Protein AF-A0A4Q9L2H3-F1 (afdb_monomer)

Foldseek 3Di:
DDPLVVLLVVLVVVQVVQQVVLAWAFPVCSCVVVVDDLVSVVVSVVVNQVVQVVVQKGKWFAAPQATDPPPSRGRTIHMDGNPVVVVVVVVVVVVVVPPDDDDDDDDDDDDDDDDDDDDDDDDDDDDDDDDDDDDDDDDDDDDPDPDDPPPVVVVVVVVVVVVVLVVVLVVLCVVCLVVQQKDFPVVSCVVCVVPDPVVVNVVVCVRSFQWDWDDDPNTIMIGGGRVVCRVCVVDDRDPVPD

Organism: NCBI:txid1176355

Sequence (242 aa):
MSAENILAGNVLRLIIDNHSRDTCTSKKDIKHMFKISTNDLISTLNNIENKLNNICMKLVGIYKDFPTEDLNLAEKFFIVKNISDKFNENLQNNSESSKFTNKNENKIHTEDNNWNQNNSESNKFTNKNESKIHTEDNNWNQNNKICDSNNNERNDNINNQYNKDFEILVIILGVLYLEGGRCSYRRMVVVLKDTINFEKFISIFRKKGYLKVYKEDGEVMIEYGWRFHLEFPSFSIDEDMF

Structure (mmCIF, N/CA/C/O backbone):
data_AF-A0A4Q9L2H3-F1
#
_entry.id   AF-A0A4Q9L2H3-F1
#
loop_
_atom_site.group_PDB
_atom_site.id
_atom_site.type_symbol
_atom_site.label_atom_id
_atom_site.label_alt_id
_atom_site.label_comp_id
_atom_site.label_asym_id
_atom_site.label_entity_id
_atom_site.label_seq_id
_atom_site.pdbx_PDB_ins_code
_atom_site.Cartn_x
_atom_site.Cartn_y
_atom_site.Cartn_z
_atom_site.occupancy
_atom_site.B_iso_or_equiv
_atom_site.auth_seq_id
_atom_site.auth_comp_id
_atom_site.auth_asym_id
_atom_site.auth_atom_id
_atom_site.pdbx_PDB_model_num
ATOM 1 N N . MET A 1 1 ? -24.815 2.714 21.845 1.00 76.94 1 MET A N 1
ATOM 2 C CA . MET A 1 1 ? -23.597 2.395 21.064 1.00 76.94 1 MET A CA 1
ATOM 3 C C . MET A 1 1 ? -22.406 2.523 22.006 1.00 76.94 1 MET A C 1
ATOM 5 O O . MET A 1 1 ? -22.338 3.539 22.685 1.00 76.94 1 MET A O 1
ATOM 9 N N . SER A 1 2 ? -21.550 1.504 22.150 1.00 93.19 2 SER A N 1
ATOM 10 C CA . SER A 1 2 ? -20.415 1.565 23.095 1.00 93.19 2 SER A CA 1
ATOM 11 C C . SER A 1 2 ? -19.353 2.578 22.643 1.00 93.19 2 SER A C 1
ATOM 13 O O . SER A 1 2 ? -19.201 2.816 21.443 1.00 93.19 2 SER A O 1
ATOM 15 N N . ALA A 1 3 ? -18.605 3.158 23.588 1.00 93.00 3 ALA A N 1
ATOM 16 C CA . ALA A 1 3 ? -17.529 4.111 23.292 1.00 93.00 3 ALA A CA 1
ATOM 17 C C . ALA A 1 3 ? -16.462 3.513 22.353 1.00 93.00 3 ALA A C 1
ATOM 19 O O . ALA A 1 3 ? -16.018 4.169 21.413 1.00 93.00 3 ALA A O 1
ATOM 20 N N . GLU A 1 4 ? -16.139 2.233 22.540 1.00 93.44 4 GLU A N 1
ATOM 21 C CA . GLU A 1 4 ? -15.234 1.468 21.674 1.00 93.44 4 GLU A CA 1
ATOM 22 C C . GLU A 1 4 ? -15.714 1.417 20.218 1.00 93.44 4 GLU A C 1
ATOM 24 O O . GLU A 1 4 ? -14.925 1.561 19.288 1.00 93.44 4 GLU A O 1
ATOM 29 N N . ASN A 1 5 ? -17.024 1.267 19.997 1.00 94.81 5 ASN A N 1
ATOM 30 C CA . ASN A 1 5 ? -17.590 1.241 18.650 1.00 94.81 5 ASN A CA 1
ATOM 31 C C . ASN A 1 5 ? -17.519 2.605 17.957 1.00 94.81 5 ASN A C 1
ATOM 33 O O . ASN A 1 5 ? -17.342 2.654 16.740 1.00 94.81 5 ASN A O 1
ATOM 37 N N . ILE A 1 6 ? -17.641 3.696 18.717 1.00 96.88 6 ILE A N 1
ATOM 38 C CA . ILE A 1 6 ? -17.487 5.060 18.197 1.00 96.88 6 ILE A CA 1
ATOM 39 C C . ILE A 1 6 ? -16.028 5.296 17.794 1.00 96.88 6 ILE A C 1
ATOM 41 O O . ILE A 1 6 ? -15.764 5.773 16.690 1.00 96.88 6 ILE A O 1
ATOM 45 N N . LEU A 1 7 ? -15.080 4.906 18.651 1.00 97.50 7 LEU A N 1
ATOM 46 C CA . LEU A 1 7 ? -13.651 5.002 18.357 1.00 97.50 7 LEU A CA 1
ATOM 47 C C . LEU A 1 7 ? -13.277 4.195 17.106 1.00 97.50 7 LEU A C 1
ATOM 49 O O . LEU A 1 7 ? -12.655 4.742 16.197 1.00 97.50 7 LEU A O 1
ATOM 53 N N . ALA A 1 8 ? -13.715 2.936 17.018 1.00 97.75 8 ALA A N 1
ATOM 54 C CA . ALA A 1 8 ? -13.497 2.091 15.844 1.00 97.75 8 ALA A CA 1
ATOM 55 C C . ALA A 1 8 ? -14.065 2.713 14.562 1.00 97.75 8 ALA A C 1
ATOM 57 O O . ALA A 1 8 ? -13.395 2.709 13.533 1.00 97.75 8 ALA A O 1
ATOM 58 N N . GLY A 1 9 ? -15.262 3.305 14.622 1.00 98.00 9 GLY A N 1
ATOM 59 C CA . GLY A 1 9 ? -15.848 4.019 13.486 1.00 98.00 9 GLY A CA 1
ATOM 60 C C . GLY A 1 9 ? -15.007 5.218 13.036 1.00 98.00 9 GLY A C 1
ATOM 61 O O . GLY A 1 9 ? -14.786 5.402 11.841 1.00 98.00 9 GLY A O 1
ATOM 62 N N . ASN A 1 10 ? -14.483 6.002 13.980 1.00 98.19 10 ASN A N 1
ATOM 63 C CA . ASN A 1 10 ? -13.640 7.160 13.674 1.00 98.19 10 ASN A CA 1
ATOM 64 C C . ASN A 1 10 ? -12.284 6.759 13.077 1.00 98.19 10 ASN A C 1
ATOM 66 O O . ASN A 1 10 ? -11.828 7.376 12.113 1.00 98.19 10 ASN A O 1
ATOM 70 N N . VAL A 1 11 ? -11.655 5.711 13.617 1.00 98.50 11 VAL A N 1
ATOM 71 C CA . VAL A 1 11 ? -10.404 5.165 13.076 1.00 98.50 11 VAL A CA 1
ATOM 72 C C . VAL A 1 11 ? -10.633 4.591 11.677 1.00 98.50 11 VAL A C 1
ATOM 74 O O . VAL A 1 11 ? -9.871 4.904 10.766 1.00 98.50 11 VAL A O 1
ATOM 77 N N . LEU A 1 12 ? -11.706 3.821 11.470 1.00 98.38 12 LEU A N 1
ATOM 78 C CA . LEU A 1 12 ? -12.059 3.292 10.152 1.00 98.38 12 LEU A CA 1
ATOM 79 C C . LEU A 1 12 ? -12.293 4.415 9.136 1.00 98.38 12 LEU A C 1
ATOM 81 O O . LEU A 1 12 ? -11.806 4.324 8.014 1.00 98.38 12 LEU A O 1
ATOM 85 N N . ARG A 1 13 ? -12.979 5.495 9.525 1.00 98.25 13 ARG A N 1
ATOM 86 C CA . ARG A 1 13 ? -13.188 6.654 8.649 1.00 98.25 13 ARG A CA 1
ATOM 87 C C . ARG A 1 13 ? -11.867 7.261 8.184 1.00 98.25 13 ARG A C 1
ATOM 89 O O . ARG A 1 13 ? -11.702 7.475 6.991 1.00 98.25 13 ARG A O 1
ATOM 96 N N . LEU A 1 14 ? -10.909 7.458 9.094 1.00 98.31 14 LEU A N 1
ATOM 97 C CA . LEU A 1 14 ? -9.569 7.925 8.723 1.00 98.31 14 LEU A CA 1
ATOM 98 C C . LEU A 1 14 ? -8.891 6.969 7.729 1.00 98.31 14 LEU A C 1
ATOM 100 O O . LEU A 1 14 ? -8.252 7.419 6.778 1.00 98.31 14 LEU A O 1
ATOM 104 N N . ILE A 1 15 ? -9.034 5.657 7.942 1.00 98.06 15 ILE A N 1
ATOM 105 C CA . ILE A 1 15 ? -8.465 4.650 7.042 1.00 98.06 15 ILE A CA 1
ATOM 106 C C . ILE A 1 15 ? -9.094 4.734 5.651 1.00 98.06 15 ILE A C 1
ATOM 108 O O . ILE A 1 15 ? -8.362 4.738 4.663 1.00 98.06 15 ILE A O 1
ATOM 112 N N . ILE A 1 16 ? -10.418 4.861 5.568 1.00 97.31 16 ILE A N 1
ATOM 113 C CA . ILE A 1 16 ? -11.150 5.024 4.307 1.00 97.31 16 ILE A CA 1
ATOM 114 C C . ILE A 1 16 ? -10.735 6.320 3.598 1.00 97.31 16 ILE A C 1
ATOM 116 O O . ILE A 1 16 ? -10.453 6.283 2.403 1.00 97.31 16 ILE A O 1
ATOM 120 N N . ASP A 1 17 ? -10.624 7.436 4.321 1.00 97.19 17 ASP A N 1
ATOM 121 C CA . ASP A 1 17 ? -10.237 8.738 3.759 1.00 97.19 17 ASP A CA 1
ATOM 122 C C . ASP A 1 17 ? -8.800 8.729 3.194 1.00 97.19 17 ASP A C 1
ATOM 124 O O . ASP A 1 17 ? -8.479 9.436 2.235 1.00 97.19 17 ASP A O 1
ATOM 128 N N . ASN A 1 18 ? -7.890 7.954 3.789 1.00 95.38 18 ASN A N 1
ATOM 129 C CA . ASN A 1 18 ? -6.551 7.733 3.233 1.00 95.38 18 ASN A CA 1
ATOM 130 C C . ASN A 1 18 ? -6.590 6.777 2.036 1.00 95.38 18 ASN A C 1
ATOM 132 O O . ASN A 1 18 ? -6.008 7.071 0.992 1.00 95.38 18 ASN A O 1
ATOM 136 N N . HIS A 1 19 ? -7.338 5.680 2.148 1.00 93.00 19 HIS A N 1
ATOM 137 C CA . HIS A 1 19 ? -7.494 4.709 1.071 1.00 93.00 19 HIS A CA 1
ATOM 138 C C . HIS A 1 19 ? -8.067 5.346 -0.204 1.00 93.00 19 HIS A C 1
ATOM 140 O O . HIS A 1 19 ? -7.529 5.129 -1.286 1.00 93.00 19 HIS A O 1
ATOM 146 N N . SER A 1 20 ? -9.076 6.219 -0.087 1.00 92.19 20 SER A N 1
ATOM 147 C CA . SER A 1 20 ? -9.662 6.944 -1.225 1.00 92.19 20 SER A CA 1
ATOM 148 C C . SER A 1 20 ? -8.682 7.898 -1.919 1.00 92.19 20 SER A C 1
ATOM 150 O O . SER A 1 20 ? -8.968 8.396 -3.005 1.00 92.19 20 SER A O 1
ATOM 152 N N . ARG A 1 21 ? -7.536 8.182 -1.291 1.00 90.88 21 ARG A N 1
ATOM 153 C CA . ARG A 1 21 ? -6.437 8.994 -1.831 1.00 90.88 21 ARG A CA 1
ATOM 154 C C . ARG A 1 21 ? -5.241 8.150 -2.273 1.00 90.88 21 ARG A C 1
ATOM 156 O O . ARG A 1 21 ? -4.173 8.710 -2.509 1.00 90.88 21 ARG A O 1
ATOM 163 N N . ASP A 1 22 ? -5.408 6.831 -2.387 1.00 88.38 22 ASP A N 1
ATOM 164 C CA . ASP A 1 22 ? -4.344 5.880 -2.712 1.00 88.38 22 ASP A CA 1
ATOM 165 C C . ASP A 1 22 ? -3.186 5.874 -1.690 1.00 88.38 22 ASP A C 1
ATOM 167 O O . ASP A 1 22 ? -2.041 5.594 -2.050 1.00 88.38 22 ASP A O 1
ATOM 171 N N . THR A 1 23 ? -3.452 6.184 -0.414 1.00 91.19 23 THR A N 1
ATOM 172 C CA . THR A 1 23 ? -2.429 6.210 0.645 1.00 91.19 23 THR A CA 1
ATOM 173 C C . THR A 1 23 ? -2.775 5.310 1.828 1.00 91.19 23 THR A C 1
ATOM 175 O O . THR A 1 23 ? -3.936 5.032 2.126 1.00 91.19 23 THR A O 1
ATOM 178 N N . CYS A 1 24 ? -1.745 4.849 2.540 1.00 94.94 24 CYS A N 1
ATOM 179 C CA . CYS A 1 24 ? -1.925 4.086 3.773 1.00 94.94 24 CYS A CA 1
ATOM 180 C C . CYS A 1 24 ? -2.094 4.993 4.980 1.00 94.94 24 CYS A C 1
ATOM 182 O O . CYS A 1 24 ? -1.551 6.096 5.042 1.00 94.94 24 CYS A O 1
ATOM 184 N N . THR A 1 25 ? -2.750 4.457 6.001 1.00 97.44 25 THR A N 1
ATOM 185 C CA . THR A 1 25 ? -2.860 5.121 7.299 1.00 97.44 25 THR A CA 1
ATOM 186 C C . THR A 1 25 ? -1.737 4.674 8.212 1.00 97.44 25 THR A C 1
ATOM 188 O O . THR A 1 25 ? -1.621 3.490 8.507 1.00 97.44 25 THR A O 1
ATOM 191 N N . SER A 1 26 ? -0.913 5.605 8.680 1.00 97.44 26 SER A N 1
ATOM 192 C CA . SER A 1 26 ? 0.176 5.309 9.614 1.00 97.44 26 SER A CA 1
ATOM 193 C C . SER A 1 26 ? -0.353 5.009 11.018 1.00 97.44 26 SER A C 1
ATOM 195 O O . SER A 1 26 ? -1.182 5.739 11.564 1.00 97.44 26 SER A O 1
ATOM 197 N N . LYS A 1 27 ? 0.200 3.975 11.659 1.00 98.06 27 LYS A N 1
ATOM 198 C CA . LYS A 1 27 ? -0.051 3.628 13.066 1.00 98.06 27 LYS A CA 1
ATOM 199 C C . LYS A 1 27 ? 0.241 4.792 14.008 1.00 98.06 27 LYS A C 1
ATOM 201 O O . LYS A 1 27 ? -0.474 4.986 14.991 1.00 98.06 27 LYS A O 1
ATOM 206 N N . LYS A 1 28 ? 1.274 5.586 13.706 1.00 97.56 28 LYS A N 1
ATOM 207 C CA . LYS A 1 28 ? 1.628 6.776 14.494 1.00 97.56 28 LYS A CA 1
ATOM 208 C C . LYS A 1 28 ? 0.539 7.843 14.403 1.00 97.56 28 LYS A C 1
ATOM 210 O O . LYS A 1 28 ? 0.192 8.421 15.429 1.00 97.56 28 LYS A O 1
ATOM 215 N N . ASP A 1 29 ? -0.035 8.039 13.218 1.00 97.44 29 ASP A N 1
ATOM 216 C CA . ASP A 1 29 ? -1.053 9.065 12.977 1.00 97.44 29 ASP A CA 1
ATOM 217 C C . ASP A 1 29 ? -2.345 8.727 13.719 1.00 97.44 29 ASP A C 1
ATOM 219 O O . ASP A 1 29 ? -2.902 9.589 14.394 1.00 97.44 29 ASP A O 1
ATOM 223 N N . ILE A 1 30 ? -2.768 7.455 13.692 1.00 98.31 30 ILE A N 1
ATOM 224 C CA . ILE A 1 30 ? -3.936 6.987 14.454 1.00 98.31 30 ILE A CA 1
ATOM 225 C C . ILE A 1 30 ? -3.715 7.223 15.954 1.00 98.31 30 ILE A C 1
ATOM 227 O O . ILE A 1 30 ? -4.550 7.836 16.621 1.00 98.31 30 ILE A O 1
ATOM 231 N N . LYS A 1 31 ? -2.568 6.785 16.492 1.00 97.94 31 LYS A N 1
ATOM 232 C CA . LYS A 1 31 ? -2.249 6.961 17.919 1.00 97.94 31 LYS A CA 1
ATOM 233 C C . LYS A 1 31 ? -2.243 8.429 18.329 1.00 97.94 31 LYS A C 1
ATOM 235 O O . LYS A 1 31 ? -2.782 8.764 19.379 1.00 97.94 31 LYS A O 1
ATOM 240 N N . HIS A 1 32 ? -1.648 9.294 17.512 1.00 97.56 32 HIS A N 1
ATOM 241 C CA . HIS A 1 32 ? -1.564 10.722 17.792 1.00 97.56 32 HIS A CA 1
ATOM 242 C C . HIS A 1 32 ? -2.936 11.407 17.708 1.00 97.56 32 HIS A C 1
ATOM 244 O O . HIS A 1 32 ? -3.320 12.129 18.626 1.00 97.56 32 HIS A O 1
ATOM 250 N N . MET A 1 33 ? -3.692 11.157 16.636 1.00 97.88 33 MET A N 1
ATOM 251 C CA . MET A 1 33 ? -4.973 11.815 16.368 1.00 97.88 33 MET A CA 1
ATOM 252 C C . MET A 1 33 ? -6.057 11.426 17.377 1.00 97.88 33 MET A C 1
ATOM 254 O O . MET A 1 33 ? -6.815 12.285 17.822 1.00 97.88 33 MET A O 1
ATOM 258 N N . PHE A 1 34 ? -6.109 10.151 17.770 1.00 97.88 34 PHE A N 1
ATOM 259 C CA . PHE A 1 34 ? -7.139 9.639 18.679 1.00 97.88 34 PHE A CA 1
ATOM 260 C C . PHE A 1 34 ? -6.661 9.476 20.126 1.00 97.88 34 PHE A C 1
ATOM 262 O O . PHE A 1 34 ? -7.469 9.152 20.991 1.00 97.88 34 PHE A O 1
ATOM 269 N N . LYS A 1 35 ? -5.374 9.730 20.408 1.00 97.69 35 LYS A N 1
ATOM 270 C CA . LYS A 1 35 ? -4.755 9.622 21.744 1.00 97.69 35 LYS A CA 1
ATOM 271 C C . LYS A 1 35 ? -4.967 8.253 22.403 1.00 97.69 35 LYS A C 1
ATOM 273 O O . LYS A 1 35 ? -5.233 8.165 23.598 1.00 97.69 35 LYS A O 1
ATOM 278 N N . ILE A 1 36 ? -4.845 7.186 21.617 1.00 96.75 36 ILE A N 1
ATOM 279 C CA . ILE A 1 36 ? -5.090 5.808 22.065 1.00 96.75 36 ILE A CA 1
ATOM 280 C C . ILE A 1 36 ? -3.794 5.071 22.406 1.00 96.75 36 ILE A C 1
ATOM 282 O O . ILE A 1 36 ? -2.743 5.293 21.789 1.00 96.75 36 ILE A O 1
ATOM 286 N N . SER A 1 37 ? -3.866 4.174 23.392 1.00 96.31 37 SER A N 1
ATOM 287 C CA . SER A 1 37 ? -2.746 3.305 23.752 1.00 96.31 37 SER A CA 1
ATOM 288 C C . SER A 1 37 ? -2.479 2.263 22.656 1.00 96.31 37 SER A C 1
ATOM 290 O O . SER A 1 37 ? -3.276 2.075 21.737 1.00 96.31 37 SER A O 1
ATOM 292 N N . THR A 1 38 ? -1.336 1.572 22.721 1.00 93.75 38 THR A N 1
ATOM 293 C CA . THR A 1 38 ? -1.046 0.500 21.755 1.00 93.75 38 THR A CA 1
ATOM 294 C C . THR A 1 38 ? -2.042 -0.654 21.891 1.00 93.75 38 THR A C 1
ATOM 296 O O . THR A 1 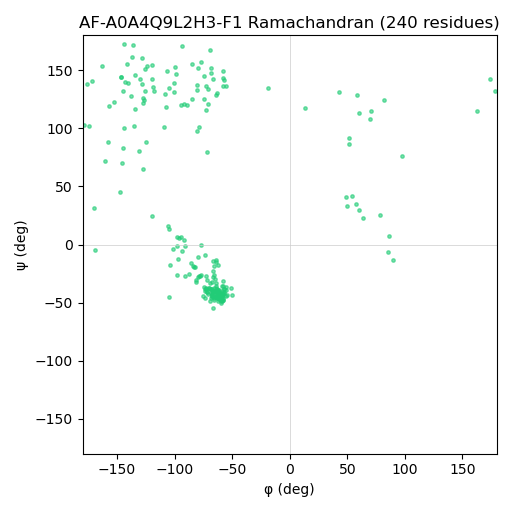38 ? -2.508 -1.145 20.873 1.00 93.75 38 THR A O 1
ATOM 299 N N . ASN A 1 39 ? -2.405 -1.052 23.113 1.00 94.00 39 ASN A N 1
ATOM 300 C CA . ASN A 1 39 ? -3.324 -2.172 23.335 1.00 94.00 39 ASN A CA 1
ATOM 301 C C . ASN A 1 39 ? -4.738 -1.838 22.841 1.00 94.00 39 ASN A C 1
ATOM 303 O O . ASN A 1 39 ? -5.343 -2.643 22.135 1.00 94.00 39 ASN A O 1
ATOM 307 N N . ASP A 1 40 ? -5.217 -0.623 23.129 1.00 96.38 40 ASP A N 1
ATOM 308 C CA . ASP A 1 40 ? -6.538 -0.165 22.679 1.00 96.38 40 ASP A CA 1
ATOM 309 C C . ASP A 1 40 ? -6.595 0.005 21.161 1.00 96.38 40 ASP A C 1
ATOM 311 O O . ASP A 1 40 ? -7.630 -0.218 20.539 1.00 96.38 40 ASP A O 1
ATOM 315 N N . LEU A 1 41 ? -5.479 0.386 20.532 1.00 97.44 41 LEU A N 1
ATOM 316 C CA . LEU A 1 41 ? -5.390 0.415 19.078 1.00 97.44 41 LEU A CA 1
ATOM 317 C C . LEU A 1 41 ? -5.586 -0.986 18.492 1.00 97.44 41 LEU A C 1
ATOM 319 O O . LEU A 1 41 ? -6.350 -1.126 17.547 1.00 97.44 41 LEU A O 1
ATOM 323 N N . ILE A 1 42 ? -4.917 -2.009 19.027 1.00 96.88 42 ILE A N 1
ATOM 324 C CA . ILE A 1 42 ? -5.031 -3.374 18.495 1.00 96.88 42 ILE A CA 1
ATOM 325 C C . ILE A 1 42 ? -6.457 -3.905 18.647 1.00 96.88 42 ILE A C 1
ATOM 327 O O . ILE A 1 42 ? -7.020 -4.407 17.677 1.00 96.88 42 ILE A O 1
ATOM 331 N N . SER A 1 43 ? -7.087 -3.726 19.812 1.00 96.88 43 SER A N 1
ATOM 332 C CA . SER A 1 43 ? -8.492 -4.118 19.991 1.00 96.88 43 SER A CA 1
ATOM 333 C C . SER A 1 43 ? -9.426 -3.352 19.045 1.00 96.88 43 SER A C 1
ATOM 335 O O . SER A 1 43 ? -10.335 -3.942 18.457 1.00 96.88 43 SER A O 1
ATOM 337 N N . THR A 1 44 ? -9.160 -2.060 18.823 1.00 98.19 44 THR A N 1
ATOM 338 C CA . THR A 1 44 ? -9.893 -1.227 17.860 1.00 98.19 44 THR A CA 1
ATOM 339 C C . THR A 1 44 ? -9.736 -1.741 16.428 1.00 98.19 44 THR A C 1
ATOM 341 O O . THR A 1 44 ? -10.732 -1.859 15.716 1.00 98.19 44 THR A O 1
ATOM 344 N N . LEU A 1 45 ? -8.516 -2.074 15.999 1.00 98.12 45 LEU A N 1
ATOM 345 C CA . LEU A 1 45 ? -8.239 -2.579 14.653 1.00 98.12 45 LEU A CA 1
ATOM 346 C C . LEU A 1 45 ? -8.869 -3.958 14.421 1.00 98.12 45 LEU A C 1
ATOM 348 O O . LEU A 1 45 ? -9.488 -4.152 13.382 1.00 98.12 45 LEU A O 1
ATOM 352 N N . ASN A 1 46 ? -8.820 -4.859 15.405 1.00 96.88 46 ASN A N 1
ATOM 353 C CA . ASN A 1 46 ? -9.484 -6.165 15.324 1.00 96.88 46 ASN A CA 1
ATOM 354 C C . ASN A 1 46 ? -11.014 -6.017 15.221 1.00 96.88 46 ASN A C 1
ATOM 356 O O . ASN A 1 46 ? -11.670 -6.725 14.461 1.00 96.88 46 ASN A O 1
ATOM 360 N N . ASN A 1 47 ? -11.608 -5.064 15.951 1.00 97.31 47 ASN A N 1
ATOM 361 C CA . ASN A 1 47 ? -13.035 -4.747 15.817 1.00 97.31 47 ASN A CA 1
ATOM 362 C C . ASN A 1 47 ? -13.364 -4.229 14.402 1.00 97.31 47 ASN A C 1
ATOM 364 O O . ASN A 1 47 ? -14.367 -4.626 13.809 1.00 97.31 47 ASN A O 1
ATOM 368 N N . ILE A 1 48 ? -12.508 -3.371 13.838 1.00 97.94 48 ILE A N 1
ATOM 369 C CA . ILE A 1 48 ? -12.649 -2.886 12.459 1.00 97.94 48 ILE A CA 1
ATOM 370 C C . ILE A 1 48 ? -12.548 -4.039 11.457 1.00 97.94 48 ILE A C 1
ATOM 372 O O . ILE A 1 48 ? -13.409 -4.147 10.588 1.00 97.94 48 ILE A O 1
ATOM 376 N N . GLU A 1 49 ? -11.542 -4.903 11.582 1.00 96.69 49 GLU A N 1
ATOM 377 C CA . GLU A 1 49 ? -11.334 -6.053 10.699 1.00 96.69 49 GLU A CA 1
ATOM 378 C C . GLU A 1 49 ? -12.554 -6.981 10.692 1.00 96.69 49 GLU A C 1
ATOM 380 O O . GLU A 1 49 ? -13.098 -7.271 9.628 1.00 96.69 49 GLU A O 1
ATOM 385 N N . ASN A 1 50 ? -13.078 -7.331 11.869 1.00 94.88 50 ASN A N 1
ATOM 386 C CA . ASN A 1 50 ? -14.294 -8.138 11.989 1.00 94.88 50 ASN A CA 1
ATOM 387 C C . ASN A 1 50 ? -15.497 -7.507 11.269 1.00 94.88 50 ASN A C 1
ATOM 389 O O . ASN A 1 50 ? -16.300 -8.208 10.656 1.00 94.88 50 ASN A O 1
ATOM 393 N N . LYS A 1 51 ? -15.633 -6.176 11.317 1.00 95.69 51 LYS A N 1
ATOM 394 C CA . LYS A 1 51 ? -16.706 -5.461 10.609 1.00 95.69 51 LYS A CA 1
ATOM 395 C C . LYS A 1 51 ? -16.486 -5.407 9.100 1.00 95.69 51 LYS A C 1
ATOM 397 O O . LYS A 1 51 ? -17.463 -5.491 8.362 1.00 95.69 51 LYS A O 1
ATOM 402 N N . LEU A 1 52 ? -15.243 -5.257 8.648 1.00 95.75 52 LEU A N 1
ATOM 403 C CA . LEU A 1 52 ? -14.896 -5.249 7.225 1.00 95.75 52 LEU A CA 1
ATOM 404 C C . LEU A 1 52 ? -15.106 -6.626 6.585 1.00 95.75 52 LEU A C 1
ATOM 406 O O . LEU A 1 52 ? -15.639 -6.698 5.477 1.00 95.75 52 LEU A O 1
ATOM 410 N N . ASN A 1 53 ? -14.789 -7.705 7.305 1.00 92.62 53 ASN A N 1
ATOM 411 C CA . ASN A 1 53 ? -14.995 -9.072 6.825 1.00 92.62 53 ASN A CA 1
ATOM 412 C C . ASN A 1 53 ? -16.471 -9.332 6.471 1.00 92.62 53 ASN A C 1
ATOM 414 O O . ASN A 1 53 ? -16.762 -9.948 5.449 1.00 92.62 53 ASN A O 1
ATOM 418 N N . ASN A 1 54 ? -17.412 -8.753 7.227 1.00 91.94 54 ASN A N 1
ATOM 419 C CA . ASN A 1 54 ? -18.852 -8.855 6.945 1.00 91.94 54 ASN A CA 1
ATOM 420 C C . ASN A 1 54 ? -19.286 -8.203 5.616 1.00 91.94 54 ASN A C 1
ATOM 422 O O . ASN A 1 54 ? -20.404 -8.437 5.164 1.00 91.94 54 ASN A O 1
ATOM 426 N N . ILE A 1 55 ? -18.441 -7.368 5.002 1.00 93.25 55 ILE A N 1
ATOM 427 C CA . ILE A 1 55 ? -18.706 -6.689 3.722 1.00 93.25 55 ILE A CA 1
ATOM 428 C C . ILE A 1 55 ? -17.684 -7.061 2.637 1.00 93.25 55 ILE A C 1
ATOM 430 O O . ILE A 1 55 ? -17.465 -6.294 1.697 1.00 93.25 55 ILE A O 1
ATOM 434 N N . CYS A 1 56 ? -17.051 -8.233 2.759 1.00 92.25 56 CYS A N 1
ATOM 435 C CA . CYS A 1 56 ? -16.050 -8.742 1.813 1.00 92.25 56 CYS A CA 1
ATOM 436 C C . CYS A 1 56 ? -14.854 -7.791 1.630 1.00 92.25 56 CYS A C 1
ATOM 438 O O . CYS A 1 56 ? -14.299 -7.662 0.533 1.00 92.25 56 CYS A O 1
ATOM 440 N N . MET A 1 57 ? -14.464 -7.098 2.696 1.00 94.31 57 MET A N 1
ATOM 441 C CA . MET A 1 57 ? -13.259 -6.278 2.755 1.00 94.31 57 MET A CA 1
ATOM 442 C C . MET A 1 57 ? -12.341 -6.805 3.850 1.00 94.31 57 MET A C 1
ATOM 444 O O . MET A 1 57 ? -12.800 -7.398 4.817 1.00 94.31 57 MET A O 1
ATOM 448 N N . LYS A 1 58 ? -11.043 -6.555 3.715 1.00 94.81 58 LYS A N 1
ATOM 449 C CA . LYS A 1 58 ? -10.024 -6.949 4.684 1.00 94.81 58 LYS A CA 1
ATOM 450 C C . LYS A 1 58 ? -9.166 -5.748 5.042 1.00 94.81 58 LYS A C 1
ATOM 452 O O . LYS A 1 58 ? -8.785 -4.962 4.171 1.00 94.81 58 LYS A O 1
ATOM 457 N N . LEU A 1 59 ? -8.860 -5.616 6.328 1.00 96.81 59 LEU A N 1
ATOM 458 C CA . LEU A 1 59 ? -7.838 -4.695 6.803 1.00 96.81 59 LEU A CA 1
ATOM 459 C C . LEU A 1 59 ? -6.484 -5.391 6.700 1.00 96.81 59 LEU A C 1
ATOM 461 O O . LEU A 1 59 ? -6.309 -6.470 7.250 1.00 96.81 59 LEU A O 1
ATOM 465 N N . VAL A 1 60 ? -5.526 -4.783 6.008 1.00 96.25 60 VAL A N 1
ATOM 466 C CA . VAL A 1 60 ? -4.183 -5.348 5.860 1.00 96.25 60 VAL A CA 1
ATOM 467 C C . VAL A 1 60 ? -3.162 -4.414 6.485 1.00 96.25 60 VAL A C 1
ATOM 469 O O . VAL A 1 60 ? -3.176 -3.196 6.266 1.00 96.25 60 VAL A O 1
ATOM 472 N N . GLY A 1 61 ? -2.281 -4.996 7.292 1.00 97.31 61 GLY A N 1
ATOM 473 C CA . GLY A 1 61 ? -1.123 -4.322 7.843 1.00 97.31 61 GLY A CA 1
ATOM 474 C C . GLY A 1 61 ? 0.009 -4.239 6.824 1.00 97.31 61 GLY A C 1
ATOM 475 O O . GLY A 1 61 ? 0.142 -5.082 5.943 1.00 97.31 61 GLY A O 1
ATOM 476 N N . ILE A 1 62 ? 0.854 -3.222 6.946 1.00 96.69 62 ILE A N 1
ATOM 477 C CA . ILE A 1 62 ? 2.080 -3.088 6.155 1.00 96.69 62 ILE A CA 1
ATOM 478 C C . ILE A 1 62 ? 3.241 -2.886 7.120 1.00 96.69 62 ILE A C 1
ATOM 480 O O . ILE A 1 62 ? 3.223 -1.955 7.933 1.00 96.69 62 ILE A O 1
ATOM 484 N N . TYR A 1 63 ? 4.252 -3.745 7.022 1.00 96.00 63 TYR A N 1
ATOM 485 C CA . TYR A 1 63 ? 5.474 -3.704 7.820 1.00 96.00 63 TYR A CA 1
ATOM 486 C C . TYR A 1 63 ? 6.688 -3.723 6.894 1.00 96.00 63 TYR A C 1
ATOM 488 O O . TYR A 1 63 ? 6.796 -4.604 6.046 1.00 96.00 63 TYR A O 1
ATOM 496 N N . LYS A 1 64 ? 7.593 -2.743 7.032 1.00 91.81 64 LYS A N 1
ATOM 497 C CA . LYS A 1 64 ? 8.793 -2.612 6.179 1.00 91.81 64 LYS A CA 1
ATOM 498 C C . LYS A 1 64 ? 8.494 -2.713 4.671 1.00 91.81 64 LYS A C 1
ATOM 500 O O . LYS A 1 64 ? 9.235 -3.344 3.928 1.00 91.81 64 LYS A O 1
ATOM 505 N N . ASP A 1 65 ? 7.396 -2.088 4.243 1.00 87.62 65 ASP A N 1
ATOM 506 C CA . ASP A 1 65 ? 6.894 -2.089 2.860 1.00 87.62 65 ASP A CA 1
ATOM 507 C C . ASP A 1 65 ? 6.467 -3.463 2.307 1.00 87.62 65 ASP A C 1
ATOM 509 O O . ASP A 1 65 ? 6.348 -3.626 1.095 1.00 87.62 65 ASP A O 1
ATOM 513 N N . PHE A 1 66 ? 6.135 -4.411 3.187 1.00 90.94 66 PHE A N 1
ATOM 514 C CA . PHE A 1 66 ? 5.487 -5.672 2.829 1.00 90.94 66 PHE A CA 1
ATOM 515 C C . PHE A 1 66 ? 4.123 -5.819 3.519 1.00 90.94 66 PHE A C 1
ATOM 517 O O . PHE A 1 66 ? 3.978 -5.407 4.678 1.00 90.94 66 PHE A O 1
ATOM 524 N N . PRO A 1 67 ? 3.115 -6.393 2.837 1.00 93.75 67 PRO A N 1
ATOM 525 C CA . PRO A 1 67 ? 1.855 -6.777 3.464 1.00 93.75 67 PRO A CA 1
ATOM 526 C C . PRO A 1 67 ? 2.053 -7.767 4.618 1.00 93.75 67 PRO A C 1
ATOM 528 O O . PRO A 1 67 ? 2.901 -8.652 4.551 1.00 93.75 67 PRO A O 1
ATOM 531 N N . THR A 1 68 ? 1.248 -7.637 5.668 1.00 94.62 68 THR A N 1
ATOM 532 C CA . THR A 1 68 ? 1.199 -8.566 6.801 1.00 94.62 68 THR A CA 1
ATOM 533 C C . THR A 1 68 ? -0.220 -8.663 7.354 1.00 94.62 68 THR A C 1
ATOM 535 O O . THR A 1 68 ? -0.955 -7.673 7.402 1.00 94.62 68 THR A O 1
ATOM 538 N N . GLU A 1 69 ? -0.601 -9.860 7.790 1.00 92.56 69 GLU A N 1
ATOM 539 C CA . GLU A 1 69 ? -1.859 -10.101 8.504 1.00 92.56 69 GLU A CA 1
ATOM 540 C C . GLU A 1 69 ? -1.739 -9.772 9.998 1.00 92.56 69 GLU A C 1
ATOM 542 O O . GLU A 1 69 ? -2.737 -9.508 10.660 1.00 92.56 69 GLU A O 1
ATOM 547 N N . ASP A 1 70 ? -0.516 -9.715 10.537 1.00 95.62 70 ASP A N 1
ATOM 548 C CA . ASP A 1 70 ? -0.301 -9.355 11.936 1.00 95.62 70 ASP A CA 1
ATOM 549 C C . ASP A 1 70 ? -0.356 -7.831 12.131 1.00 95.62 70 ASP A C 1
ATOM 551 O O . ASP A 1 70 ? 0.627 -7.095 11.953 1.00 95.62 70 ASP A O 1
ATOM 555 N N . LEU A 1 71 ? -1.528 -7.353 12.555 1.00 96.06 71 LEU A N 1
ATOM 556 C CA . LEU A 1 71 ? -1.792 -5.942 12.850 1.00 96.06 71 LEU A CA 1
ATOM 557 C C . LEU A 1 71 ? -0.927 -5.389 14.003 1.00 96.06 71 LEU A C 1
ATOM 559 O O . LEU A 1 71 ? -0.761 -4.167 14.127 1.00 96.06 71 LEU A O 1
ATOM 563 N N . ASN A 1 72 ? -0.329 -6.251 14.835 1.00 95.44 72 ASN A N 1
ATOM 564 C CA . ASN A 1 72 ? 0.581 -5.819 15.897 1.00 95.44 72 ASN A CA 1
ATOM 565 C C . ASN A 1 72 ? 1.904 -5.309 15.334 1.00 95.44 72 ASN A C 1
ATOM 567 O O . ASN A 1 72 ? 2.402 -4.270 15.785 1.00 95.44 72 ASN A O 1
ATOM 571 N N . LEU A 1 73 ? 2.439 -6.011 14.336 1.00 96.06 73 LEU A N 1
ATOM 572 C CA . LEU A 1 73 ? 3.700 -5.674 13.678 1.00 96.06 73 LEU A CA 1
ATOM 573 C C . LEU A 1 73 ? 3.541 -4.526 12.680 1.00 96.06 73 LEU A C 1
ATOM 575 O O . LEU A 1 73 ? 4.488 -3.778 12.455 1.00 96.06 73 LEU A O 1
ATOM 579 N N . ALA A 1 74 ? 2.344 -4.352 12.120 1.00 97.44 74 ALA A N 1
ATOM 580 C CA . ALA A 1 74 ? 2.061 -3.337 11.116 1.00 97.44 74 ALA A CA 1
ATOM 581 C C . ALA A 1 74 ? 2.428 -1.905 11.561 1.00 97.44 74 ALA A C 1
ATOM 583 O O . ALA A 1 74 ? 2.108 -1.457 12.668 1.00 97.44 74 ALA A O 1
ATOM 584 N N . GLU A 1 75 ? 3.056 -1.156 10.653 1.00 97.25 75 GLU A N 1
ATOM 585 C CA . GLU A 1 75 ? 3.355 0.275 10.791 1.00 97.25 75 GLU A CA 1
ATOM 586 C C . GLU A 1 75 ? 2.326 1.149 10.071 1.00 97.25 75 GLU A C 1
ATOM 588 O O . GLU A 1 75 ? 2.126 2.310 10.440 1.00 97.25 75 GLU A O 1
ATOM 593 N N . LYS A 1 76 ? 1.682 0.602 9.036 1.00 97.19 76 LYS A N 1
ATOM 594 C CA . LYS A 1 76 ? 0.636 1.260 8.253 1.00 97.19 76 LYS A CA 1
ATOM 595 C C . LYS A 1 76 ? -0.508 0.284 7.983 1.00 97.19 76 LYS A C 1
ATOM 597 O O . LYS A 1 76 ? -0.316 -0.925 8.062 1.00 97.19 76 LYS A O 1
ATOM 602 N N . PHE A 1 77 ? -1.669 0.820 7.628 1.00 97.69 77 PHE A N 1
ATOM 603 C CA . PHE A 1 77 ? -2.883 0.054 7.359 1.00 97.69 77 PHE A CA 1
ATOM 604 C C . PHE A 1 77 ? -3.511 0.466 6.031 1.00 97.69 77 PHE A C 1
ATOM 606 O O . PHE A 1 77 ? -3.522 1.655 5.686 1.00 97.69 77 PHE A O 1
ATOM 613 N N . PHE A 1 78 ? -4.054 -0.516 5.319 1.00 96.50 78 PHE A N 1
ATOM 614 C CA . PHE A 1 78 ? -4.772 -0.338 4.062 1.00 96.50 78 PHE A CA 1
ATOM 615 C C . PHE A 1 78 ? -5.974 -1.289 4.000 1.00 96.50 78 PHE A C 1
ATOM 617 O O . PHE A 1 78 ? -5.980 -2.321 4.667 1.00 96.50 78 PHE A O 1
ATOM 624 N N . ILE A 1 79 ? -6.997 -0.939 3.221 1.00 95.50 79 ILE A N 1
ATOM 625 C CA . ILE A 1 79 ? -8.176 -1.789 3.013 1.00 95.50 79 ILE A CA 1
ATOM 626 C C . ILE A 1 79 ? -8.075 -2.415 1.629 1.00 95.50 79 ILE A C 1
ATOM 628 O O . ILE A 1 79 ? -7.765 -1.731 0.654 1.00 95.50 79 ILE A O 1
ATOM 632 N N . VAL A 1 80 ? -8.349 -3.711 1.548 1.00 93.50 80 VAL A N 1
ATOM 633 C CA . VAL A 1 80 ? -8.420 -4.451 0.287 1.00 93.50 80 VAL A CA 1
ATOM 634 C C . VAL A 1 80 ? -9.729 -5.218 0.210 1.00 93.50 80 VAL A C 1
ATOM 636 O O . VAL A 1 80 ? -10.388 -5.471 1.218 1.00 93.50 80 VAL A O 1
ATOM 639 N N . LYS A 1 81 ? -10.119 -5.607 -0.999 1.00 91.38 81 LYS A N 1
ATOM 640 C CA . LYS A 1 81 ? -11.237 -6.526 -1.185 1.00 91.38 81 LYS A CA 1
ATOM 641 C C . LYS A 1 81 ? -10.819 -7.920 -0.723 1.00 91.38 81 LYS A C 1
ATOM 643 O O . LYS A 1 81 ? -9.752 -8.393 -1.102 1.00 91.38 81 LYS A O 1
ATOM 648 N N . ASN A 1 82 ? -11.669 -8.586 0.049 1.00 85.94 82 ASN A N 1
ATOM 649 C CA . ASN A 1 82 ? -11.450 -9.979 0.400 1.00 85.94 82 ASN A CA 1
ATOM 650 C C . ASN A 1 82 ? -11.878 -10.863 -0.782 1.00 85.94 82 ASN A C 1
ATOM 652 O O . ASN A 1 82 ? -13.068 -11.034 -1.046 1.00 85.94 82 ASN A O 1
ATOM 656 N N . ILE A 1 83 ? -10.911 -11.347 -1.566 1.00 72.44 83 ILE A N 1
ATOM 657 C CA . ILE A 1 83 ? -11.175 -12.151 -2.775 1.00 72.44 83 ILE A CA 1
ATOM 658 C C . ILE A 1 83 ? -11.339 -13.645 -2.429 1.00 72.44 83 ILE A C 1
ATOM 660 O O . ILE A 1 83 ? -11.924 -14.387 -3.221 1.00 72.44 83 ILE A O 1
ATOM 664 N N . SER A 1 84 ? -10.916 -14.079 -1.232 1.00 68.75 84 SER A N 1
ATOM 665 C CA . SER A 1 84 ? -10.989 -15.482 -0.787 1.00 68.75 84 SER A CA 1
ATOM 666 C C . SER A 1 84 ? -12.405 -16.059 -0.805 1.00 68.75 84 SER A C 1
ATOM 668 O O . SER A 1 84 ? -12.584 -17.243 -1.079 1.00 68.75 84 SER A O 1
ATOM 670 N N . ASP A 1 85 ? -13.418 -15.224 -0.573 1.00 54.41 85 ASP A N 1
ATOM 671 C CA . ASP A 1 85 ? -14.786 -15.708 -0.361 1.00 54.41 85 ASP A CA 1
ATOM 672 C C . ASP A 1 85 ? -15.496 -16.017 -1.691 1.00 54.41 85 ASP A C 1
ATOM 674 O O . ASP A 1 85 ? -16.266 -16.969 -1.789 1.00 54.41 85 ASP A O 1
ATOM 678 N N . LYS A 1 86 ? -15.151 -15.299 -2.770 1.00 51.16 86 LYS A N 1
ATOM 679 C CA . LYS A 1 86 ? -15.749 -15.521 -4.100 1.00 51.16 86 LYS A CA 1
ATOM 680 C C . LYS A 1 86 ? -15.195 -16.741 -4.832 1.00 51.16 86 LYS A C 1
ATOM 682 O O . LYS A 1 86 ? -15.878 -17.297 -5.690 1.00 51.16 86 LYS A O 1
ATOM 687 N N . PHE A 1 87 ? -13.961 -17.144 -4.536 1.00 51.94 87 PHE A N 1
ATOM 688 C CA . PHE A 1 87 ? -13.383 -18.344 -5.144 1.00 51.94 87 PHE A CA 1
ATOM 689 C C . PHE A 1 87 ? -14.005 -19.618 -4.555 1.00 51.94 87 PHE A C 1
ATOM 691 O O . PHE A 1 87 ? -14.316 -20.544 -5.303 1.00 51.94 87 PHE A O 1
ATOM 698 N N . ASN A 1 88 ? -14.279 -19.636 -3.247 1.00 50.78 88 ASN A N 1
ATOM 699 C CA . ASN A 1 88 ? -14.838 -20.809 -2.572 1.00 50.78 88 ASN A CA 1
ATOM 700 C C . ASN A 1 88 ? -16.331 -21.035 -2.869 1.00 50.78 88 ASN A C 1
ATO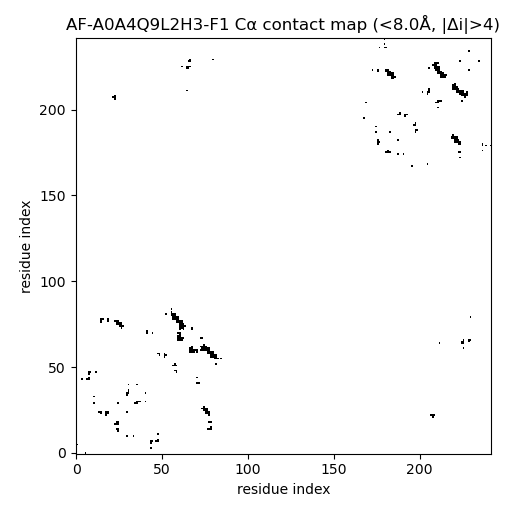M 702 O O . ASN A 1 88 ? -16.725 -22.184 -3.072 1.00 50.78 88 ASN A O 1
ATOM 706 N N . GLU A 1 89 ? -17.145 -19.980 -3.005 1.00 51.41 89 GLU A N 1
ATOM 707 C CA . GLU A 1 89 ? -18.554 -20.128 -3.424 1.00 51.41 89 GLU A CA 1
ATOM 708 C C . GLU A 1 89 ? -18.683 -20.722 -4.840 1.00 51.41 89 GLU A C 1
ATOM 710 O O . GLU A 1 89 ? -19.522 -21.590 -5.084 1.00 51.41 89 GLU A O 1
ATOM 715 N N . ASN A 1 90 ? -17.813 -20.332 -5.778 1.00 46.47 90 ASN A N 1
ATOM 716 C CA . ASN A 1 90 ? -17.829 -20.882 -7.140 1.00 46.47 90 ASN A CA 1
ATOM 717 C C . ASN A 1 90 ? -17.335 -22.338 -7.209 1.00 46.47 90 ASN A C 1
ATOM 719 O O . ASN A 1 90 ? -17.799 -23.105 -8.054 1.00 46.47 90 ASN A O 1
ATOM 723 N N . LEU A 1 91 ? -16.427 -22.745 -6.318 1.00 50.50 91 LEU A N 1
ATOM 724 C CA . LEU A 1 91 ? -15.968 -24.134 -6.216 1.00 50.50 91 LEU A CA 1
ATOM 725 C C . LEU A 1 91 ? -17.038 -25.056 -5.610 1.00 50.50 91 LEU A C 1
ATOM 727 O O . LEU A 1 91 ? -17.223 -26.168 -6.105 1.00 50.50 91 LEU A O 1
ATOM 731 N N . GLN A 1 92 ? -17.796 -24.594 -4.608 1.00 50.12 92 GLN A N 1
ATOM 732 C CA . GLN A 1 92 ? -18.911 -25.370 -4.053 1.00 50.12 92 GLN A CA 1
ATOM 733 C C . GLN A 1 92 ? -20.066 -25.517 -5.056 1.00 50.12 92 GLN A C 1
ATOM 735 O O . GLN A 1 92 ? -20.512 -26.642 -5.294 1.00 50.12 92 GLN A O 1
ATOM 740 N N . ASN A 1 93 ? -20.449 -24.446 -5.756 1.00 47.78 93 ASN A N 1
ATOM 741 C CA . ASN A 1 93 ? -21.541 -24.482 -6.741 1.00 47.78 93 ASN A CA 1
ATOM 742 C C . ASN A 1 93 ? -21.228 -25.349 -7.985 1.00 47.78 93 ASN A C 1
ATOM 744 O O . ASN A 1 93 ? -22.127 -25.950 -8.582 1.00 47.78 93 ASN A O 1
ATOM 748 N N . ASN A 1 94 ? -19.949 -25.492 -8.356 1.00 49.75 94 ASN A N 1
ATOM 749 C CA . ASN A 1 94 ? -19.520 -26.378 -9.451 1.00 49.75 94 ASN A CA 1
ATOM 750 C C . ASN A 1 94 ? -19.339 -27.850 -9.022 1.00 49.75 94 ASN A C 1
ATOM 752 O O . ASN A 1 94 ? -19.357 -28.758 -9.857 1.00 49.75 94 ASN A O 1
ATOM 756 N N . SER A 1 95 ? -19.202 -28.116 -7.720 1.00 48.62 95 SER A N 1
ATOM 757 C CA . SER A 1 95 ? -19.124 -29.481 -7.176 1.00 48.62 95 SER A CA 1
ATOM 758 C C . SER A 1 95 ? -20.496 -30.138 -6.955 1.00 48.62 95 SER A C 1
ATOM 760 O O . SER A 1 95 ? -20.599 -31.365 -6.899 1.00 48.62 95 SER A O 1
ATOM 762 N N . GLU A 1 96 ? -21.565 -29.340 -6.877 1.00 46.31 96 GLU A N 1
ATOM 763 C CA . GLU A 1 96 ? -22.943 -29.830 -6.736 1.00 46.31 96 GLU A CA 1
ATOM 764 C C . GLU A 1 96 ? -23.642 -30.053 -8.086 1.00 46.31 96 GLU A C 1
ATOM 766 O O . GLU A 1 96 ? -24.476 -30.951 -8.209 1.00 46.31 96 GLU A O 1
ATOM 771 N N . SER A 1 97 ? -23.241 -29.332 -9.137 1.00 45.66 97 SER A N 1
ATOM 772 C CA . SER A 1 97 ? -23.776 -29.496 -10.501 1.00 45.66 97 SER A CA 1
ATOM 773 C C . SER A 1 97 ? -23.182 -30.682 -11.277 1.00 45.66 97 SER A C 1
ATOM 775 O O . SER A 1 97 ? -23.735 -31.088 -12.296 1.00 45.66 97 SER A O 1
ATOM 777 N N . SER A 1 98 ? -22.111 -31.307 -10.779 1.00 45.12 98 SER A N 1
ATOM 778 C CA . SER A 1 98 ? -21.446 -32.461 -11.409 1.00 45.12 98 SER A CA 1
ATOM 779 C C . SER A 1 98 ? -21.892 -33.832 -10.867 1.00 45.12 98 SER A C 1
ATOM 781 O O . SER A 1 98 ? -21.365 -34.861 -11.287 1.00 45.12 98 SER A O 1
ATOM 783 N N . LYS A 1 99 ? -22.903 -33.891 -9.982 1.00 42.47 99 LYS A N 1
ATOM 784 C CA . LYS A 1 99 ? -23.451 -35.158 -9.441 1.00 42.47 99 LYS A CA 1
ATOM 785 C C . LYS A 1 99 ? -24.723 -35.672 -10.126 1.00 42.47 99 LYS A C 1
ATOM 787 O O . LYS A 1 99 ? -25.261 -36.695 -9.707 1.00 42.47 99 LYS A O 1
ATOM 792 N N . PHE A 1 100 ? -25.167 -3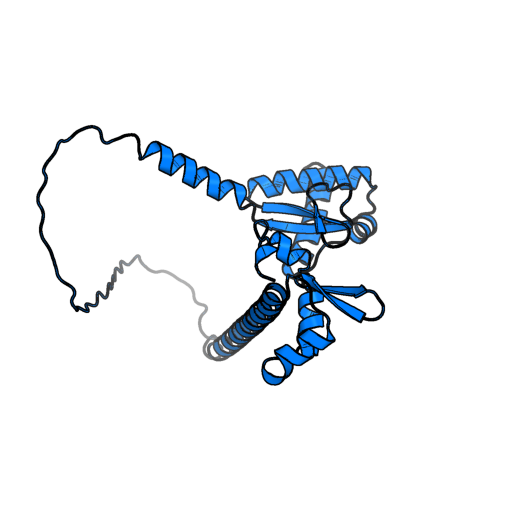5.046 -11.215 1.00 41.47 100 PHE A N 1
ATOM 793 C CA . PHE A 1 100 ? -26.238 -35.575 -12.065 1.00 41.47 100 PHE A CA 1
ATOM 794 C C . PHE A 1 100 ? -25.780 -35.689 -13.520 1.00 41.47 100 PHE A C 1
ATOM 796 O O . PHE A 1 100 ? -25.959 -34.780 -14.319 1.00 41.47 100 PHE A O 1
ATOM 803 N N . THR A 1 101 ? -25.193 -36.833 -13.868 1.00 35.91 101 THR A N 1
ATOM 804 C CA . THR A 1 101 ? -25.486 -37.583 -15.104 1.00 35.91 101 THR A CA 1
ATOM 805 C C . THR A 1 101 ? -24.721 -38.899 -15.056 1.00 35.91 101 THR A C 1
ATOM 807 O O . THR A 1 101 ? -23.516 -38.976 -15.266 1.00 35.91 101 THR A O 1
ATOM 810 N N . ASN A 1 102 ? -25.454 -39.956 -14.728 1.00 36.78 102 ASN A N 1
ATOM 811 C CA . ASN A 1 102 ? -25.001 -41.329 -14.846 1.00 36.78 102 ASN A CA 1
ATOM 812 C C . ASN A 1 102 ? -25.622 -41.904 -16.129 1.00 36.78 102 ASN A C 1
ATOM 814 O O . ASN A 1 102 ? -26.813 -41.700 -16.354 1.00 36.78 102 ASN A O 1
ATOM 818 N N . LYS A 1 103 ? -24.827 -42.676 -16.880 1.00 36.88 103 LYS A N 1
ATOM 819 C CA . LYS A 1 103 ? -25.212 -43.592 -17.974 1.00 36.88 103 LYS A CA 1
ATOM 820 C C . LYS A 1 103 ? -25.733 -42.972 -19.281 1.00 36.88 103 LYS A C 1
ATOM 822 O O . LYS A 1 103 ? -26.902 -42.630 -19.395 1.00 36.88 103 LYS A O 1
ATOM 827 N N . ASN A 1 104 ? -24.907 -43.030 -20.329 1.00 33.03 104 ASN A N 1
ATOM 828 C CA . ASN A 1 104 ? -25.224 -43.900 -21.464 1.00 33.03 104 ASN A CA 1
ATOM 829 C C . ASN A 1 104 ? -24.018 -44.158 -22.372 1.00 33.03 104 ASN A C 1
ATOM 831 O O . ASN A 1 104 ? -23.041 -43.419 -22.399 1.00 33.03 104 ASN A O 1
ATOM 835 N N . GLU A 1 105 ? -24.116 -45.304 -23.024 1.00 34.25 105 GLU A N 1
ATOM 836 C CA . GLU A 1 105 ? -23.079 -46.127 -23.619 1.00 34.25 105 GLU A CA 1
ATOM 837 C C . GLU A 1 105 ? -22.534 -45.612 -24.961 1.00 34.25 105 GLU A C 1
ATOM 839 O O . GLU A 1 105 ? -23.203 -44.905 -25.708 1.00 34.25 105 GLU A O 1
ATOM 844 N N . ASN A 1 106 ? -21.311 -46.062 -25.256 1.00 34.34 106 ASN A N 1
ATOM 845 C CA . ASN A 1 106 ? -20.753 -46.429 -26.561 1.00 34.34 106 ASN A CA 1
ATOM 846 C C . ASN A 1 106 ? -21.520 -46.012 -27.833 1.00 34.34 106 ASN A C 1
ATOM 848 O O . ASN A 1 106 ? -22.515 -46.639 -28.196 1.00 34.34 106 ASN A O 1
ATOM 852 N N . LYS A 1 107 ? -20.881 -45.180 -28.667 1.00 33.94 107 LYS A N 1
ATOM 853 C CA . LYS A 1 107 ? -20.700 -45.530 -30.085 1.00 33.94 107 LYS A CA 1
ATOM 854 C C . LYS A 1 107 ? -19.523 -44.790 -30.715 1.00 33.94 107 LYS A C 1
ATOM 856 O O . LYS A 1 107 ? -19.493 -43.568 -30.790 1.00 33.94 107 LYS A O 1
ATOM 861 N N . ILE A 1 108 ? -18.569 -45.589 -31.173 1.00 35.84 108 ILE A N 1
ATOM 862 C CA . ILE A 1 108 ? -17.484 -45.228 -32.080 1.00 35.84 108 ILE A CA 1
ATOM 863 C C . ILE A 1 108 ? -18.102 -44.831 -33.426 1.00 35.84 108 ILE A C 1
ATOM 865 O O . ILE A 1 108 ? -18.876 -45.610 -33.981 1.00 35.84 108 ILE A O 1
ATOM 869 N N . HIS A 1 109 ? -17.732 -43.666 -33.957 1.00 33.84 109 HIS A N 1
ATOM 870 C CA . HIS A 1 109 ? -17.615 -43.442 -35.397 1.00 33.84 109 HIS A CA 1
ATOM 871 C C . HIS A 1 109 ? -16.589 -42.336 -35.671 1.00 33.84 109 HIS A C 1
ATOM 873 O O . HIS A 1 109 ? -16.682 -41.224 -35.158 1.00 33.84 109 HIS A O 1
ATOM 879 N N . THR A 1 110 ? -15.589 -42.716 -36.454 1.00 33.53 110 THR A N 1
ATOM 880 C CA . THR A 1 110 ? -14.613 -41.899 -37.176 1.00 33.53 110 THR A CA 1
ATOM 881 C C . THR A 1 110 ? -15.279 -41.087 -38.287 1.00 33.53 110 THR A C 1
ATOM 883 O O . THR A 1 110 ? -16.162 -41.631 -38.945 1.00 33.53 110 THR A O 1
ATOM 886 N N . GLU A 1 111 ? -14.823 -39.845 -38.503 1.00 32.78 111 GLU A N 1
ATOM 887 C CA . GLU A 1 111 ? -14.370 -39.265 -39.793 1.00 32.78 111 GLU A CA 1
ATOM 888 C C . GLU A 1 111 ? -14.327 -37.718 -39.742 1.00 32.78 111 GLU A C 1
ATOM 890 O O . GLU A 1 111 ? -15.331 -37.048 -39.529 1.00 32.78 111 GLU A O 1
ATOM 895 N N . ASP A 1 112 ? -13.104 -37.196 -39.865 1.00 31.03 112 ASP A N 1
ATOM 896 C CA . ASP A 1 112 ? -12.603 -36.149 -40.769 1.00 31.03 112 ASP A CA 1
ATOM 897 C C . ASP A 1 112 ? -13.367 -34.838 -41.088 1.00 31.03 112 ASP A C 1
ATOM 899 O O . ASP A 1 112 ? -14.480 -34.812 -41.598 1.00 31.03 112 ASP A O 1
ATOM 903 N N . ASN A 1 113 ? -12.581 -33.751 -40.972 1.00 33.50 113 ASN A N 1
ATOM 904 C CA . ASN A 1 113 ? -12.497 -32.547 -41.823 1.00 33.50 113 ASN A CA 1
ATOM 905 C C . ASN A 1 113 ? -13.736 -31.646 -42.020 1.00 33.50 113 ASN A C 1
ATOM 907 O O . ASN A 1 113 ? -14.617 -31.955 -42.811 1.00 33.50 113 ASN A O 1
ATOM 911 N N . ASN A 1 114 ? -13.686 -30.404 -41.506 1.00 29.39 114 ASN A N 1
ATOM 912 C CA . ASN A 1 114 ? -13.353 -29.222 -42.329 1.00 29.39 114 ASN A CA 1
ATOM 913 C C . ASN A 1 114 ? -13.400 -27.896 -41.545 1.00 29.39 114 ASN A C 1
ATOM 915 O O . ASN A 1 114 ? -14.384 -27.551 -40.896 1.00 29.39 114 ASN A O 1
ATOM 919 N N . TRP A 1 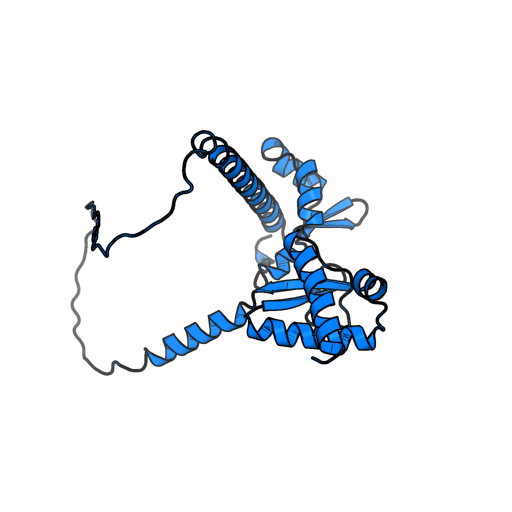115 ? -12.344 -27.103 -41.723 1.00 28.84 115 TRP A N 1
ATOM 920 C CA . TRP A 1 115 ? -12.368 -25.641 -41.656 1.00 28.84 115 TRP A CA 1
ATOM 921 C C . TRP A 1 115 ? -13.275 -25.088 -42.770 1.00 28.84 115 TRP A C 1
ATOM 923 O O . TRP A 1 115 ? -13.060 -25.456 -43.920 1.00 28.84 115 TRP A O 1
ATOM 933 N N . ASN A 1 116 ? -14.215 -24.177 -42.473 1.00 29.45 116 ASN A N 1
ATOM 934 C CA . ASN A 1 116 ? -14.177 -22.775 -42.934 1.00 29.45 116 ASN A CA 1
ATOM 935 C C . ASN A 1 116 ? -15.451 -21.968 -42.589 1.00 29.45 116 ASN A C 1
ATOM 937 O O . ASN A 1 116 ? -16.566 -22.447 -42.747 1.00 29.45 116 ASN A O 1
ATOM 941 N N . GLN A 1 117 ? -15.205 -20.697 -42.250 1.00 29.20 117 GLN A N 1
ATOM 942 C CA . GLN A 1 117 ? -15.925 -19.465 -42.621 1.00 29.20 117 GLN A CA 1
ATOM 943 C C . GLN A 1 117 ? -17.422 -19.209 -42.319 1.00 29.20 117 GLN A C 1
ATOM 945 O O . GLN A 1 117 ? -18.323 -19.866 -42.821 1.00 29.20 117 GLN A O 1
ATOM 950 N N . ASN A 1 118 ? -17.600 -18.026 -41.707 1.00 27.42 118 ASN A N 1
ATOM 951 C CA . ASN A 1 118 ? -18.636 -17.006 -41.932 1.00 27.42 118 ASN A CA 1
ATOM 952 C C . ASN A 1 118 ? -20.081 -17.306 -41.492 1.00 27.42 118 ASN A C 1
ATOM 954 O O . ASN A 1 118 ? -20.798 -18.057 -42.139 1.00 27.42 118 ASN A O 1
ATOM 958 N N . ASN A 1 119 ? -20.582 -16.544 -40.511 1.00 31.23 119 ASN A N 1
ATOM 959 C CA . ASN A 1 119 ? -21.491 -15.437 -40.832 1.00 31.23 119 ASN A CA 1
ATOM 960 C C . ASN A 1 119 ? -21.821 -14.532 -39.634 1.00 31.23 119 ASN A C 1
ATOM 962 O O . ASN A 1 119 ? -22.026 -14.954 -38.501 1.00 31.23 119 ASN A O 1
ATOM 966 N N . SER A 1 120 ? -21.867 -13.254 -39.983 1.00 31.31 120 SER A N 1
ATOM 967 C CA . SER A 1 120 ? -22.503 -12.112 -39.340 1.00 31.31 120 SER A CA 1
ATOM 968 C C . SER A 1 120 ? -24.008 -12.290 -39.117 1.00 31.31 120 SER A C 1
ATOM 970 O O . SER A 1 120 ? -24.677 -12.732 -40.041 1.00 31.31 120 SER A O 1
ATOM 972 N N . GLU A 1 121 ? -24.525 -11.821 -37.975 1.00 32.94 121 GLU A N 1
ATOM 973 C CA . GLU A 1 121 ? -25.863 -11.211 -37.779 1.00 32.94 121 GLU A CA 1
ATOM 974 C C . GLU A 1 121 ? -25.991 -10.806 -36.291 1.00 32.94 121 GLU A C 1
ATOM 976 O O . GLU A 1 121 ? -25.957 -11.637 -35.394 1.00 32.94 121 GLU A O 1
ATOM 981 N N . SER A 1 122 ? -25.855 -9.528 -35.926 1.00 29.61 122 SER A N 1
ATOM 982 C CA . SER A 1 122 ? -26.913 -8.503 -35.931 1.00 29.61 122 SER A CA 1
ATOM 983 C C . SER A 1 122 ? -28.188 -8.929 -35.195 1.00 29.61 122 SER A C 1
ATOM 985 O O . SER A 1 122 ? -29.111 -9.424 -35.823 1.00 29.61 122 SER A O 1
ATOM 987 N N . ASN A 1 123 ? -28.304 -8.629 -33.895 1.00 31.69 123 ASN A N 1
ATOM 988 C CA . ASN A 1 123 ? -29.613 -8.520 -33.243 1.00 31.69 123 ASN A CA 1
ATOM 989 C C . ASN A 1 123 ? -29.685 -7.282 -32.340 1.00 31.69 123 ASN A C 1
ATOM 991 O O . ASN A 1 123 ? -29.167 -7.241 -31.227 1.00 31.69 123 ASN A O 1
ATOM 995 N N . LYS A 1 124 ? -30.355 -6.253 -32.876 1.00 33.78 124 LYS A N 1
ATOM 996 C CA . LYS A 1 124 ? -30.912 -5.113 -32.144 1.00 33.78 124 LYS A CA 1
ATOM 997 C C . LYS A 1 124 ? -32.105 -5.611 -31.329 1.00 33.78 124 LYS A C 1
ATOM 999 O O . LYS A 1 124 ? -33.086 -6.051 -31.917 1.00 33.78 124 LYS A O 1
ATOM 1004 N N . PHE A 1 125 ? -32.066 -5.450 -30.011 1.00 28.34 125 PHE A N 1
ATOM 1005 C CA . PHE A 1 125 ? -33.266 -5.522 -29.180 1.00 28.34 125 PHE A CA 1
ATOM 1006 C C . PHE A 1 125 ? -33.605 -4.128 -28.654 1.00 28.34 125 PHE A C 1
ATOM 1008 O O . PHE A 1 125 ? -33.001 -3.618 -27.715 1.00 28.34 125 PHE A O 1
ATOM 1015 N N . THR A 1 126 ? -34.588 -3.503 -29.296 1.00 31.00 126 THR A N 1
ATOM 1016 C CA . THR A 1 126 ? -35.410 -2.448 -28.705 1.00 31.00 126 THR A CA 1
ATOM 1017 C C . THR A 1 126 ? -36.486 -3.100 -27.849 1.00 31.00 126 THR A C 1
ATOM 1019 O O . THR A 1 126 ? -37.184 -3.981 -28.347 1.00 31.00 126 THR A O 1
ATOM 1022 N N . ASN A 1 127 ? -36.702 -2.621 -26.624 1.00 31.44 127 ASN A N 1
ATOM 1023 C CA . ASN A 1 127 ? -38.003 -2.785 -25.988 1.00 31.44 127 ASN A CA 1
ATOM 1024 C C . ASN A 1 127 ? -38.452 -1.478 -25.340 1.00 31.44 127 ASN A C 1
ATOM 1026 O O . ASN A 1 127 ? -37.808 -0.921 -24.454 1.00 31.44 127 ASN A O 1
ATOM 1030 N N . LYS A 1 128 ? -39.561 -0.992 -25.887 1.00 30.83 128 LYS A N 1
ATOM 1031 C CA . LYS A 1 128 ? -40.296 0.224 -25.581 1.00 30.83 128 LYS A CA 1
ATOM 1032 C C . LYS A 1 128 ? -41.554 -0.259 -24.875 1.00 30.83 128 LYS A C 1
ATOM 1034 O O . LYS A 1 128 ? -42.306 -0.998 -25.492 1.00 30.83 128 LYS A O 1
ATOM 1039 N N . ASN A 1 129 ? -41.774 0.127 -23.625 1.00 32.84 129 ASN A N 1
ATOM 1040 C CA . ASN A 1 129 ? -43.084 0.009 -22.990 1.00 32.84 129 ASN A CA 1
ATOM 1041 C C . ASN A 1 129 ? -43.293 1.211 -22.073 1.00 32.84 129 ASN A C 1
ATOM 1043 O O . ASN A 1 129 ? -42.776 1.281 -20.962 1.00 32.84 129 ASN A O 1
ATOM 1047 N N . GLU A 1 130 ? -44.051 2.167 -22.597 1.00 30.67 130 GLU A N 1
ATOM 1048 C CA . GLU A 1 130 ? -44.753 3.181 -21.826 1.00 30.67 130 GLU A CA 1
ATOM 1049 C C . GLU A 1 130 ? -46.043 2.560 -21.278 1.00 30.67 130 GLU A C 1
ATOM 1051 O O . GLU A 1 130 ? -46.791 1.924 -22.019 1.00 30.67 130 GLU A O 1
ATOM 1056 N N . SER A 1 131 ? -46.369 2.825 -20.015 1.00 31.86 131 SER A N 1
ATOM 1057 C CA . SER A 1 131 ? -47.768 3.025 -19.636 1.00 31.86 131 SER A CA 1
ATOM 1058 C C . SER A 1 131 ? -47.868 4.079 -18.533 1.00 31.86 131 SER A C 1
ATOM 1060 O O . SER A 1 131 ? -47.087 4.114 -17.586 1.00 31.86 131 SER A O 1
ATOM 1062 N N . LYS A 1 132 ? -48.799 5.002 -18.779 1.00 32.62 132 LYS A N 1
ATOM 1063 C CA . LYS A 1 132 ? -49.117 6.236 -18.060 1.00 32.62 132 LYS A CA 1
ATOM 1064 C C . LYS A 1 132 ? -49.853 5.955 -16.750 1.00 32.62 132 LYS A C 1
ATOM 1066 O O . LYS A 1 132 ? -50.776 5.147 -16.763 1.00 32.62 132 LYS A O 1
ATOM 1071 N N . ILE A 1 133 ? -49.588 6.756 -15.714 1.00 30.80 133 ILE A N 1
ATOM 1072 C CA . ILE A 1 133 ? -50.601 7.165 -14.725 1.00 30.80 133 ILE A CA 1
ATOM 1073 C C . ILE A 1 133 ? -50.479 8.680 -14.477 1.00 30.80 133 ILE A C 1
ATOM 1075 O O . ILE A 1 133 ? -49.408 9.267 -14.599 1.00 30.80 133 ILE A O 1
ATOM 1079 N N . HIS A 1 134 ? -51.648 9.268 -14.243 1.00 29.30 134 HIS A N 1
ATOM 1080 C CA . HIS A 1 134 ? -52.068 10.662 -14.272 1.00 29.30 134 HIS A CA 1
ATOM 1081 C C . HIS A 1 134 ? -51.344 11.675 -13.361 1.00 29.30 134 HIS A C 1
ATOM 1083 O O . HIS A 1 134 ? -50.917 11.378 -12.251 1.00 29.30 134 HIS A O 1
ATOM 1089 N N . THR A 1 135 ? -51.324 12.892 -13.913 1.00 31.23 135 THR A N 1
ATOM 1090 C CA . THR A 1 135 ? -51.264 14.265 -13.375 1.00 31.23 135 THR A CA 1
ATOM 1091 C C . THR A 1 135 ? -51.650 14.494 -11.908 1.00 31.23 135 THR A C 1
ATOM 1093 O O . THR A 1 135 ? -52.735 14.090 -11.511 1.00 31.23 135 THR A O 1
ATOM 1096 N N . GLU A 1 136 ? -50.850 15.279 -11.173 1.00 28.30 136 GLU A N 1
ATOM 1097 C CA . GLU A 1 136 ? -51.129 16.703 -10.879 1.00 28.30 136 GLU A CA 1
ATOM 1098 C C . GLU A 1 136 ? -49.974 17.378 -10.094 1.00 28.30 136 GLU A C 1
ATOM 1100 O O . GLU A 1 136 ? -49.396 16.811 -9.172 1.00 28.30 136 GLU A O 1
ATOM 1105 N N . ASP A 1 137 ? -49.684 18.609 -10.525 1.00 29.70 137 ASP A N 1
ATOM 1106 C CA . ASP A 1 137 ? -49.203 19.778 -9.780 1.00 29.70 137 ASP A CA 1
ATOM 1107 C C . ASP A 1 137 ? -47.727 20.038 -9.385 1.00 29.70 137 ASP A C 1
ATOM 1109 O O . ASP A 1 137 ? -47.082 19.358 -8.593 1.00 29.70 137 ASP A O 1
ATOM 1113 N N . ASN A 1 138 ? -47.313 21.230 -9.850 1.00 31.12 138 ASN A N 1
ATOM 1114 C CA . ASN A 1 138 ? -46.405 22.214 -9.246 1.00 31.12 138 ASN A CA 1
ATOM 1115 C C . ASN A 1 138 ? -44.917 22.248 -9.647 1.00 31.12 138 ASN A C 1
ATOM 1117 O O . ASN A 1 138 ? -44.004 21.937 -8.894 1.00 31.12 138 ASN A O 1
ATOM 1121 N N . ASN A 1 139 ? -44.707 22.806 -10.845 1.00 34.25 139 ASN A N 1
ATOM 1122 C CA . ASN A 1 13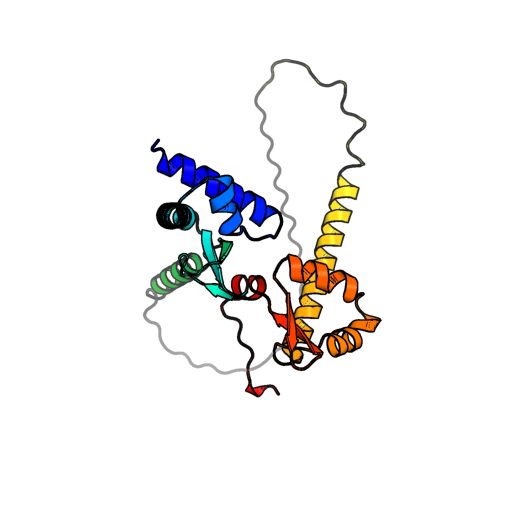9 ? -44.071 24.119 -11.035 1.00 34.25 139 ASN A CA 1
ATOM 1123 C C . ASN A 1 139 ? -42.718 24.366 -10.329 1.00 34.25 139 ASN A C 1
ATOM 1125 O O . ASN A 1 139 ? -42.675 24.996 -9.277 1.00 34.25 139 ASN A O 1
ATOM 1129 N N . TRP A 1 140 ? -41.612 23.986 -10.981 1.00 27.19 140 TRP A N 1
ATOM 1130 C CA . TRP A 1 140 ? -40.332 24.713 -10.906 1.00 27.19 140 TRP A CA 1
ATOM 1131 C C . TRP A 1 140 ? -39.436 24.341 -12.100 1.00 27.19 140 TRP A C 1
ATOM 1133 O O . TRP A 1 140 ? -38.462 23.604 -11.979 1.00 27.19 140 TRP A O 1
ATOM 1143 N N . ASN A 1 141 ? -39.787 24.807 -13.304 1.00 31.31 141 ASN A N 1
ATOM 1144 C CA . ASN A 1 141 ? -38.866 24.717 -14.438 1.00 31.31 141 ASN A CA 1
ATOM 1145 C C . ASN A 1 141 ? -38.982 25.920 -15.376 1.00 31.31 141 ASN A C 1
ATOM 1147 O O . ASN A 1 141 ? -39.640 25.870 -16.410 1.00 31.31 141 ASN A O 1
ATOM 1151 N N . GLN A 1 142 ? -38.290 26.995 -15.011 1.00 32.41 142 GLN A N 1
ATOM 1152 C CA . GLN A 1 142 ? -37.742 27.957 -15.964 1.00 32.41 142 GLN A CA 1
ATOM 1153 C C . GLN A 1 142 ? -36.417 28.477 -15.409 1.00 32.41 142 GLN A C 1
ATOM 1155 O O . GLN A 1 142 ? -36.378 29.603 -14.938 1.00 32.41 142 GLN A O 1
ATOM 1160 N N . ASN A 1 143 ? -35.367 27.640 -15.380 1.00 31.11 143 ASN A N 1
ATOM 1161 C CA . ASN A 1 143 ? -33.971 28.112 -15.279 1.00 31.11 143 ASN A CA 1
ATOM 1162 C C . ASN A 1 143 ? -32.891 27.034 -15.506 1.00 31.11 143 ASN A C 1
ATOM 1164 O O . ASN A 1 143 ? -31.803 27.148 -14.965 1.00 31.11 143 ASN A O 1
ATOM 1168 N N . ASN A 1 144 ? -33.122 26.014 -16.338 1.00 34.16 144 ASN A N 1
ATOM 1169 C CA . ASN A 1 144 ? -32.047 25.100 -16.751 1.00 34.16 144 ASN A CA 1
ATOM 1170 C C . ASN A 1 144 ? -32.042 24.932 -18.268 1.00 34.16 144 ASN A C 1
ATOM 1172 O O . ASN A 1 144 ? -32.578 23.976 -18.820 1.00 34.16 144 ASN A O 1
ATOM 1176 N N . LYS A 1 145 ? -31.448 25.910 -18.955 1.00 39.25 145 LYS A N 1
ATOM 1177 C CA . LYS A 1 145 ? -31.058 25.760 -20.360 1.00 39.25 145 LYS A CA 1
ATOM 1178 C C . LYS A 1 145 ? -29.797 26.554 -20.696 1.00 39.25 145 LYS A C 1
ATOM 1180 O O . LYS A 1 145 ? -29.768 27.233 -21.705 1.00 39.25 145 LYS A O 1
ATOM 1185 N N . ILE A 1 146 ? -28.781 26.468 -19.837 1.00 39.03 146 ILE A N 1
ATOM 1186 C CA . ILE A 1 146 ? -27.353 26.702 -20.129 1.00 39.03 146 ILE A CA 1
ATOM 1187 C C . ILE A 1 146 ? -26.596 25.944 -19.027 1.00 39.03 146 ILE A C 1
ATOM 1189 O O . ILE A 1 146 ? -26.380 26.531 -17.980 1.00 39.03 146 ILE A O 1
ATOM 1193 N N . CYS A 1 147 ? -26.275 24.653 -19.191 1.00 38.41 147 CYS A N 1
ATOM 1194 C CA . CYS A 1 147 ? -25.322 23.929 -18.313 1.00 38.41 147 CYS A CA 1
ATOM 1195 C C . CYS A 1 147 ? -24.884 22.534 -18.816 1.00 38.41 147 CYS A C 1
ATOM 1197 O O . CYS A 1 147 ? -24.009 21.943 -18.195 1.00 38.41 147 CYS A O 1
ATOM 1199 N N . ASP A 1 148 ? -25.413 21.990 -19.917 1.00 36.44 148 ASP A N 1
ATOM 1200 C CA . ASP A 1 148 ? -25.176 20.566 -20.243 1.00 36.44 148 ASP A CA 1
ATOM 1201 C C . ASP A 1 148 ? -23.998 20.286 -21.192 1.00 36.44 148 ASP A C 1
ATOM 1203 O O . ASP A 1 148 ? -23.774 19.143 -21.580 1.00 36.44 148 ASP A O 1
ATOM 1207 N N . SER A 1 149 ? -23.196 21.294 -21.552 1.00 40.47 149 SER A N 1
ATOM 1208 C CA . SER A 1 149 ? -22.093 21.108 -22.516 1.00 40.47 149 SER A CA 1
ATOM 1209 C C . SER A 1 149 ? -20.692 21.060 -21.889 1.00 40.47 149 SER A C 1
ATOM 1211 O O . SER A 1 149 ? -19.784 20.533 -22.515 1.00 40.47 149 SER A O 1
ATOM 1213 N N . ASN A 1 150 ? -20.504 21.520 -20.642 1.00 40.31 150 ASN A N 1
ATOM 1214 C CA . ASN A 1 150 ? -19.171 21.601 -20.008 1.00 40.31 150 ASN A CA 1
ATOM 1215 C C . ASN A 1 150 ? -18.817 20.421 -19.080 1.00 40.31 150 ASN A C 1
ATOM 1217 O O . ASN A 1 150 ? -17.662 20.289 -18.673 1.00 40.31 150 ASN A O 1
ATOM 1221 N N . ASN A 1 151 ? -19.783 19.569 -18.720 1.00 44.19 151 ASN A N 1
ATOM 1222 C CA . ASN A 1 151 ? -19.540 18.445 -17.804 1.00 44.19 151 ASN A CA 1
ATOM 1223 C C . ASN A 1 151 ? -19.070 17.167 -18.516 1.00 44.19 151 ASN A C 1
ATOM 1225 O O . ASN A 1 151 ? -18.345 16.379 -17.910 1.00 44.19 151 ASN A O 1
ATOM 1229 N N . ASN A 1 152 ? -19.406 16.980 -19.796 1.00 48.12 152 ASN A N 1
ATOM 1230 C CA . ASN A 1 152 ? -18.977 15.797 -20.549 1.00 48.12 152 ASN A CA 1
ATOM 1231 C C . ASN A 1 152 ? -17.482 15.865 -20.918 1.00 48.12 152 ASN A C 1
ATOM 1233 O O . ASN A 1 152 ? -16.742 14.939 -20.604 1.00 48.12 152 ASN A O 1
ATOM 1237 N N . GLU A 1 153 ? -16.983 17.004 -21.416 1.00 47.34 153 GLU A N 1
ATOM 1238 C CA . GLU A 1 153 ? -15.560 17.154 -21.787 1.00 47.34 153 GLU A CA 1
ATOM 1239 C C . GLU A 1 153 ? -14.585 17.055 -20.597 1.00 47.34 153 GLU A C 1
ATOM 1241 O O . GLU A 1 153 ? -13.437 16.628 -20.748 1.00 47.34 153 GLU A O 1
ATOM 1246 N N . ARG A 1 154 ? -15.015 17.440 -19.388 1.00 48.16 154 ARG A N 1
ATOM 1247 C CA . ARG A 1 154 ? -14.199 17.289 -18.170 1.00 48.16 154 ARG A CA 1
ATOM 1248 C C . ARG A 1 154 ? -14.084 15.833 -17.732 1.00 48.16 154 ARG A C 1
ATOM 1250 O O . ARG A 1 154 ? -12.995 15.413 -17.346 1.00 48.16 154 ARG A O 1
ATOM 1257 N N . ASN A 1 155 ? -15.172 15.073 -17.809 1.00 52.66 155 ASN A N 1
ATOM 1258 C CA . ASN A 1 155 ? -15.177 13.663 -17.430 1.00 52.66 155 ASN A CA 1
ATOM 1259 C C . ASN A 1 155 ? -14.387 12.805 -18.429 1.00 52.66 155 ASN A C 1
ATOM 1261 O O . ASN A 1 155 ? -13.628 11.932 -18.009 1.00 52.66 155 ASN A O 1
ATOM 1265 N N . ASP A 1 156 ? -14.465 13.117 -19.724 1.00 57.34 156 ASP A N 1
ATOM 1266 C CA . ASP A 1 156 ? -13.719 12.398 -20.764 1.00 57.34 156 ASP A CA 1
ATOM 1267 C C . ASP A 1 156 ? -12.202 12.617 -20.651 1.00 57.34 156 ASP A C 1
ATOM 1269 O O . ASP A 1 156 ? -11.414 11.679 -20.789 1.00 57.34 156 ASP A O 1
ATOM 1273 N N . ASN A 1 157 ? -11.769 13.838 -20.314 1.00 60.88 157 ASN A N 1
ATOM 1274 C CA . ASN A 1 157 ? -10.352 14.145 -20.099 1.00 60.88 157 ASN A CA 1
ATOM 1275 C C . ASN A 1 157 ? -9.778 13.483 -18.838 1.00 60.88 157 ASN A C 1
ATOM 1277 O O . ASN A 1 157 ? -8.637 13.017 -18.852 1.00 60.88 157 ASN A O 1
ATOM 1281 N N . ILE A 1 158 ? -10.561 13.416 -17.758 1.00 61.69 158 ILE A N 1
ATOM 1282 C CA . ILE A 1 158 ? -10.156 12.744 -16.518 1.00 61.69 158 ILE A CA 1
ATOM 1283 C C . ILE A 1 158 ? -10.007 11.236 -16.763 1.00 61.69 158 ILE A C 1
ATOM 1285 O O . ILE A 1 158 ? -8.965 10.666 -16.436 1.00 61.69 158 ILE A O 1
ATOM 1289 N N . ASN A 1 159 ? -10.990 10.607 -17.412 1.00 63.25 159 ASN A N 1
ATOM 1290 C CA . ASN A 1 159 ? -10.951 9.178 -17.734 1.00 63.25 159 ASN A CA 1
ATOM 1291 C C . ASN A 1 159 ? -9.791 8.827 -18.680 1.00 63.25 159 ASN A C 1
ATOM 1293 O O . ASN A 1 159 ? -9.086 7.843 -18.455 1.00 63.25 159 ASN A O 1
ATOM 1297 N N . ASN A 1 160 ? -9.519 9.670 -19.683 1.00 70.88 160 ASN A N 1
ATOM 1298 C CA . ASN A 1 160 ? -8.375 9.485 -20.579 1.00 70.88 160 ASN A CA 1
ATOM 1299 C C . ASN A 1 160 ? -7.023 9.599 -19.862 1.00 70.88 160 ASN A C 1
ATOM 1301 O O . ASN A 1 160 ? -6.087 8.881 -20.212 1.00 70.88 160 ASN A O 1
ATOM 1305 N N . GLN A 1 161 ? -6.895 10.478 -18.865 1.00 70.81 161 GLN A N 1
ATOM 1306 C CA . GLN A 1 161 ? -5.657 10.590 -18.093 1.00 70.81 161 GLN A CA 1
ATOM 1307 C C . GLN A 1 161 ? -5.451 9.385 -17.166 1.00 70.81 161 GLN A C 1
ATOM 1309 O O . GLN A 1 161 ? -4.335 8.875 -17.084 1.00 70.81 161 GLN A O 1
ATOM 1314 N N . TYR A 1 162 ? -6.511 8.902 -16.507 1.00 70.19 162 TYR A N 1
ATOM 1315 C CA . TYR A 1 162 ? -6.435 7.701 -15.668 1.00 70.19 162 TYR A CA 1
ATOM 1316 C C . TYR A 1 162 ? -6.010 6.465 -16.465 1.00 70.19 162 TYR A C 1
ATOM 1318 O O . TYR A 1 162 ? -5.149 5.717 -16.002 1.00 70.19 162 TYR A O 1
ATOM 1326 N N . ASN A 1 163 ? -6.550 6.291 -17.675 1.00 77.44 163 ASN A N 1
ATOM 1327 C CA . ASN A 1 163 ? -6.165 5.182 -18.548 1.00 77.44 163 ASN A CA 1
ATOM 1328 C C . ASN A 1 163 ? -4.677 5.246 -18.920 1.00 77.44 163 ASN A C 1
ATOM 1330 O O . ASN A 1 163 ? -3.982 4.241 -18.809 1.00 77.44 163 ASN A O 1
ATOM 1334 N N . LYS A 1 164 ? -4.154 6.436 -19.246 1.00 87.12 164 LYS A N 1
ATOM 1335 C CA . LYS A 1 164 ? -2.726 6.611 -19.559 1.00 87.12 164 LYS A CA 1
ATOM 1336 C C . LYS A 1 164 ? -1.815 6.321 -18.371 1.00 87.12 164 LYS A C 1
ATOM 1338 O O . LYS A 1 164 ? -0.798 5.656 -18.531 1.00 87.12 164 LYS A O 1
ATOM 1343 N N . ASP A 1 165 ? -2.153 6.807 -17.177 1.00 89.62 165 ASP A N 1
ATOM 1344 C CA . ASP A 1 165 ? -1.342 6.539 -15.985 1.00 89.62 165 ASP A CA 1
ATOM 1345 C C . ASP A 1 165 ? -1.314 5.032 -15.671 1.00 89.62 165 ASP A C 1
ATOM 1347 O O . ASP A 1 165 ? -0.272 4.496 -15.296 1.00 89.62 165 ASP A O 1
ATOM 1351 N N . PHE A 1 166 ? -2.434 4.331 -15.860 1.00 90.38 166 PHE A N 1
ATOM 1352 C CA . PHE A 1 166 ? -2.497 2.884 -15.675 1.00 90.38 166 PHE A CA 1
ATOM 1353 C C . PHE A 1 166 ? -1.682 2.116 -16.727 1.00 90.38 166 PHE A C 1
ATOM 1355 O O . PHE A 1 166 ? -0.905 1.239 -16.360 1.00 90.38 166 PHE A O 1
ATOM 1362 N N . GLU A 1 167 ? -1.780 2.473 -18.010 1.00 92.31 167 GLU A N 1
ATOM 1363 C CA . GLU A 1 167 ? -0.954 1.882 -19.077 1.00 92.31 167 GLU A CA 1
ATOM 1364 C C . GLU A 1 167 ? 0.542 2.021 -18.771 1.00 92.31 167 GLU A C 1
ATOM 1366 O O . GLU A 1 167 ? 1.310 1.065 -18.880 1.00 92.31 167 GLU A O 1
ATOM 1371 N N . ILE A 1 168 ? 0.954 3.202 -18.310 1.00 94.44 168 ILE A N 1
ATOM 1372 C CA . ILE A 1 168 ? 2.341 3.478 -17.935 1.00 94.44 168 ILE A CA 1
ATOM 1373 C C . ILE A 1 168 ? 2.769 2.636 -16.731 1.00 94.44 168 ILE A C 1
ATOM 1375 O O . ILE A 1 168 ? 3.889 2.122 -16.713 1.00 94.44 168 ILE A O 1
ATOM 1379 N N . LEU A 1 169 ? 1.894 2.473 -15.733 1.00 95.38 169 LEU A N 1
ATOM 1380 C CA . LEU A 1 169 ? 2.153 1.580 -14.607 1.00 95.38 169 LEU A CA 1
ATOM 1381 C C . LEU A 1 169 ? 2.384 0.145 -15.095 1.00 95.38 169 LEU A C 1
ATOM 1383 O O . LEU A 1 169 ? 3.379 -0.462 -14.712 1.00 95.38 169 LEU A O 1
ATOM 1387 N N . VAL A 1 170 ? 1.513 -0.371 -15.965 1.00 95.38 170 VAL A N 1
ATOM 1388 C CA . VAL A 1 170 ? 1.632 -1.726 -16.526 1.00 95.38 170 VAL A CA 1
ATOM 1389 C C . VAL A 1 170 ? 2.958 -1.902 -17.266 1.00 95.38 170 VAL A C 1
ATOM 1391 O O . VAL A 1 170 ? 3.630 -2.909 -17.061 1.00 95.38 170 VAL A O 1
ATOM 1394 N N . ILE A 1 171 ? 3.386 -0.913 -18.058 1.00 95.75 171 ILE A N 1
ATOM 1395 C CA . ILE A 1 171 ? 4.683 -0.955 -18.751 1.00 95.75 171 ILE A CA 1
ATOM 1396 C C . ILE A 1 171 ? 5.843 -1.032 -17.748 1.00 95.75 171 ILE A C 1
ATOM 1398 O O . ILE A 1 171 ? 6.724 -1.875 -17.899 1.00 95.75 171 ILE A O 1
ATOM 1402 N N . ILE A 1 172 ? 5.845 -0.193 -16.705 1.00 96.44 172 ILE A N 1
ATOM 1403 C CA . ILE A 1 172 ? 6.910 -0.197 -15.685 1.00 96.44 172 ILE A CA 1
ATOM 1404 C C . ILE A 1 172 ? 6.961 -1.542 -14.948 1.00 96.44 172 ILE A C 1
ATOM 1406 O O . ILE A 1 172 ? 8.044 -2.092 -14.747 1.00 96.44 172 ILE A O 1
ATOM 1410 N N . LEU A 1 173 ? 5.802 -2.080 -14.554 1.00 96.56 173 LEU A N 1
ATOM 1411 C CA . LEU A 1 173 ? 5.713 -3.385 -13.896 1.00 96.56 173 LEU A CA 1
ATOM 1412 C C . LEU A 1 173 ? 6.175 -4.515 -14.829 1.00 96.56 173 LEU A C 1
ATOM 1414 O O . LEU A 1 173 ? 6.873 -5.420 -14.387 1.00 96.56 173 LEU A O 1
ATOM 1418 N N . GLY A 1 174 ? 5.860 -4.431 -16.124 1.00 95.38 174 GLY A N 1
ATOM 1419 C CA . GLY A 1 174 ? 6.339 -5.373 -17.136 1.00 95.38 174 GLY A CA 1
ATOM 1420 C C . GLY A 1 174 ? 7.860 -5.360 -17.287 1.00 95.38 174 GLY A C 1
ATOM 1421 O O . GLY A 1 174 ? 8.475 -6.421 -17.331 1.00 95.38 174 GLY A O 1
ATOM 1422 N N . VAL A 1 175 ? 8.493 -4.182 -17.290 1.00 95.31 175 VAL A N 1
ATOM 1423 C CA . VAL A 1 175 ? 9.964 -4.089 -17.295 1.00 95.31 175 VAL A CA 1
ATOM 1424 C C . VAL A 1 175 ? 10.559 -4.692 -16.024 1.00 95.31 175 VAL A C 1
ATOM 1426 O O . VAL A 1 175 ? 11.539 -5.420 -16.117 1.00 95.31 175 VAL A O 1
ATOM 1429 N N . LEU A 1 176 ? 9.964 -4.451 -14.848 1.00 96.12 176 LEU A N 1
ATOM 1430 C CA . LEU A 1 176 ? 10.413 -5.109 -13.616 1.00 96.12 176 LEU A CA 1
ATOM 1431 C C . LEU A 1 176 ? 10.323 -6.629 -13.728 1.00 96.12 176 LEU A C 1
ATOM 1433 O O . LEU A 1 176 ? 11.271 -7.306 -13.352 1.00 96.12 176 LEU A O 1
ATOM 1437 N N . TYR A 1 177 ? 9.231 -7.169 -14.266 1.00 95.31 177 TYR A N 1
ATOM 1438 C CA . TYR A 1 177 ? 9.079 -8.610 -14.471 1.00 95.31 177 TYR A CA 1
ATOM 1439 C C . TYR A 1 177 ? 10.174 -9.174 -15.380 1.00 95.31 177 TYR A C 1
ATOM 1441 O O . TYR A 1 177 ? 10.821 -10.150 -15.014 1.00 95.31 177 TYR A O 1
ATOM 1449 N N . LEU A 1 178 ? 10.437 -8.509 -16.509 1.00 93.81 178 LEU A N 1
ATOM 1450 C CA . LEU A 1 178 ? 11.487 -8.887 -17.461 1.00 93.81 178 LEU A CA 1
ATOM 1451 C C . LEU A 1 178 ? 12.914 -8.728 -16.917 1.00 93.81 178 LEU A C 1
ATOM 1453 O O . LEU A 1 178 ? 13.843 -9.231 -17.532 1.00 93.81 178 LEU A O 1
ATOM 1457 N N . GLU A 1 179 ? 13.108 -8.026 -15.804 1.00 93.50 179 GLU A N 1
ATOM 1458 C CA . GLU A 1 179 ? 14.407 -7.871 -15.134 1.00 93.50 179 GLU A CA 1
ATOM 1459 C C . GLU A 1 179 ? 14.478 -8.720 -13.841 1.00 93.50 179 GLU A C 1
ATOM 1461 O O . GLU A 1 179 ? 15.333 -8.500 -12.988 1.00 93.50 179 GLU A O 1
ATOM 1466 N N . GLY A 1 180 ? 13.570 -9.689 -13.653 1.00 93.12 180 GLY A N 1
ATOM 1467 C CA . GLY A 1 180 ? 13.577 -10.586 -12.486 1.00 93.12 180 GLY A CA 1
ATOM 1468 C C . GLY A 1 180 ? 13.003 -9.964 -11.210 1.00 93.12 180 GLY A C 1
ATOM 1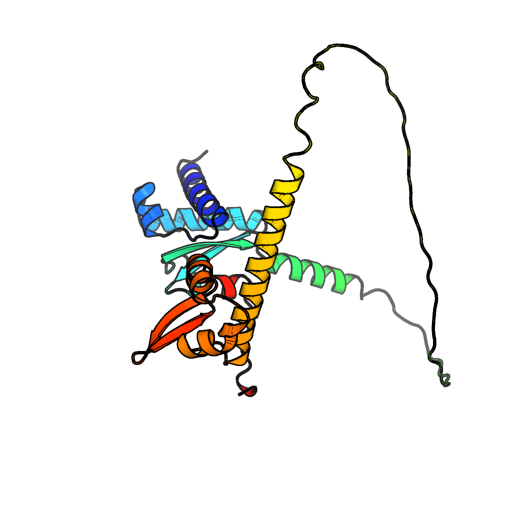469 O O . GLY A 1 180 ? 13.361 -10.338 -10.097 1.00 93.12 180 GLY A O 1
ATOM 1470 N N . GLY A 1 181 ? 12.122 -8.976 -11.356 1.00 93.62 181 GLY A N 1
ATOM 1471 C CA . GLY A 1 181 ? 11.396 -8.295 -10.280 1.00 93.62 181 GLY A CA 1
ATOM 1472 C C . GLY A 1 181 ? 12.119 -7.136 -9.609 1.00 93.62 181 GLY A C 1
ATOM 1473 O O . GLY A 1 181 ? 11.506 -6.419 -8.812 1.00 93.62 181 GLY A O 1
ATOM 1474 N N . ARG A 1 182 ? 13.388 -6.911 -9.950 1.00 94.38 182 ARG A N 1
ATOM 1475 C CA . ARG A 1 182 ? 14.186 -5.796 -9.441 1.00 94.38 182 ARG A CA 1
ATOM 1476 C C . ARG A 1 182 ? 15.051 -5.215 -10.546 1.00 94.38 182 ARG A C 1
ATOM 1478 O O . ARG A 1 182 ? 15.633 -5.939 -11.336 1.00 94.38 182 ARG A O 1
ATOM 1485 N N . CYS A 1 183 ? 15.162 -3.896 -10.597 1.00 95.50 183 CYS A N 1
ATOM 1486 C CA . CYS A 1 183 ? 15.911 -3.217 -11.648 1.00 95.50 183 CYS A CA 1
ATOM 1487 C C . CYS A 1 183 ? 16.563 -1.948 -11.104 1.00 95.50 183 CYS A C 1
ATOM 1489 O O . CYS A 1 183 ? 15.968 -1.224 -10.302 1.00 95.50 183 CYS A O 1
ATOM 1491 N N . SER A 1 184 ? 17.769 -1.623 -11.574 1.00 96.69 184 SER A N 1
ATOM 1492 C CA . SER A 1 184 ? 18.379 -0.338 -11.237 1.00 96.69 184 SER A CA 1
ATOM 1493 C C . SER A 1 184 ? 17.611 0.814 -11.889 1.00 96.69 184 SER A C 1
ATOM 1495 O O . SER A 1 184 ? 17.085 0.710 -13.002 1.00 96.69 184 SER A O 1
ATOM 1497 N N . TYR A 1 185 ? 17.576 1.960 -11.213 1.00 95.88 185 TYR A N 1
ATOM 1498 C CA . TYR A 1 185 ? 16.956 3.182 -11.720 1.00 95.88 185 TYR A CA 1
ATOM 1499 C C . TYR A 1 185 ? 17.521 3.579 -13.084 1.00 95.88 185 TYR A C 1
ATOM 1501 O O . TYR A 1 185 ? 16.778 3.921 -14.002 1.00 95.88 185 TYR A O 1
ATOM 1509 N N . ARG A 1 186 ? 18.847 3.488 -13.235 1.00 94.38 186 ARG A N 1
ATOM 1510 C CA . ARG A 1 186 ? 19.538 3.805 -14.487 1.00 94.38 186 ARG A CA 1
ATOM 1511 C C . ARG A 1 186 ? 19.056 2.913 -15.627 1.00 94.38 186 ARG A C 1
ATOM 1513 O O . ARG A 1 186 ? 18.810 3.418 -16.719 1.00 94.38 186 ARG A O 1
ATOM 1520 N N . ARG A 1 187 ? 18.919 1.609 -15.379 1.00 94.50 187 ARG A N 1
ATOM 1521 C CA . ARG A 1 187 ? 18.429 0.649 -16.370 1.00 94.50 187 ARG A CA 1
ATOM 1522 C C . ARG A 1 187 ? 16.987 0.960 -16.771 1.00 94.50 187 ARG A C 1
ATOM 1524 O O . ARG A 1 187 ? 16.718 1.058 -17.963 1.00 94.50 187 ARG A O 1
ATOM 1531 N N . MET A 1 188 ? 16.116 1.241 -15.803 1.00 95.25 188 MET A N 1
ATOM 1532 C CA . MET A 1 188 ? 14.722 1.624 -16.052 1.00 95.25 188 MET A CA 1
ATOM 1533 C C . MET A 1 188 ? 14.613 2.889 -16.922 1.00 95.25 188 MET A C 1
ATOM 1535 O O . MET A 1 188 ? 13.857 2.915 -17.890 1.00 95.25 188 MET A O 1
ATOM 1539 N N . VAL A 1 189 ? 15.424 3.918 -16.639 1.00 94.31 189 VAL A N 1
ATOM 1540 C CA . VAL A 1 189 ? 15.497 5.140 -17.463 1.00 94.31 189 VAL A CA 1
ATOM 1541 C C . VAL A 1 189 ? 15.936 4.829 -18.892 1.00 94.31 189 VAL A C 1
ATOM 1543 O O . VAL A 1 189 ? 15.370 5.386 -19.825 1.00 94.31 189 VAL A O 1
ATOM 1546 N N . VAL A 1 190 ? 16.929 3.954 -19.081 1.00 94.19 190 VAL A N 1
ATOM 1547 C CA . VAL A 1 190 ? 17.413 3.576 -20.419 1.00 94.19 190 VAL A CA 1
ATOM 1548 C C . VAL A 1 190 ? 16.343 2.820 -21.203 1.00 94.19 190 VAL A C 1
ATOM 1550 O O . VAL A 1 190 ? 16.109 3.155 -22.359 1.00 94.19 190 VAL A O 1
ATOM 1553 N N . VAL A 1 191 ? 15.681 1.842 -20.579 1.00 93.94 191 VAL A N 1
ATOM 1554 C CA . VAL A 1 191 ? 14.650 1.016 -21.229 1.00 93.94 191 VAL A CA 1
ATOM 1555 C C . VAL A 1 191 ? 13.418 1.846 -21.602 1.00 93.94 191 VAL A C 1
ATOM 1557 O O . VAL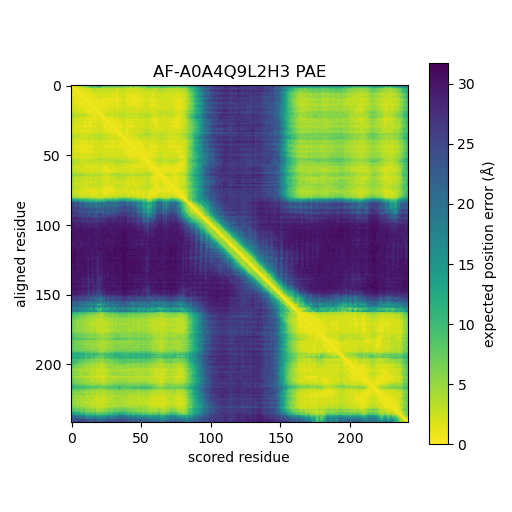 A 1 191 ? 12.844 1.643 -22.666 1.00 93.94 191 VAL A O 1
ATOM 1560 N N . LEU A 1 192 ? 13.027 2.808 -20.762 1.00 94.00 192 LEU A N 1
ATOM 1561 C CA . LEU A 1 192 ? 11.790 3.576 -20.943 1.00 94.00 192 LEU A CA 1
ATOM 1562 C C . LEU A 1 192 ? 11.973 4.940 -21.618 1.00 94.00 192 LEU A C 1
ATOM 1564 O O . LEU A 1 192 ? 10.978 5.637 -21.827 1.00 94.00 192 LEU A O 1
ATOM 1568 N N . LYS A 1 193 ? 13.207 5.329 -21.962 1.00 89.44 193 LYS A 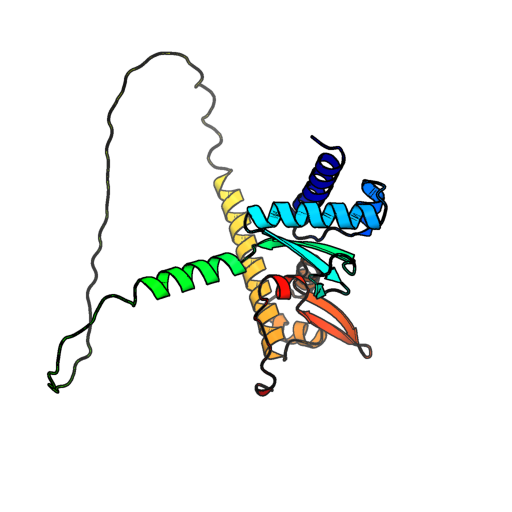N 1
ATOM 1569 C CA . LYS A 1 193 ? 13.567 6.691 -22.398 1.00 89.44 193 LYS A CA 1
ATOM 1570 C C . LYS A 1 193 ? 12.668 7.246 -23.506 1.00 89.44 193 LYS A C 1
ATOM 1572 O O . LYS A 1 193 ? 12.264 8.404 -23.434 1.00 89.44 193 LYS A O 1
ATOM 1577 N N . ASP A 1 194 ? 12.356 6.418 -24.500 1.00 87.25 194 ASP A N 1
ATOM 1578 C CA . ASP A 1 194 ? 11.601 6.828 -25.691 1.00 87.25 194 ASP A CA 1
ATOM 1579 C C . ASP A 1 194 ? 10.090 6.582 -25.552 1.00 87.25 194 ASP A C 1
ATOM 1581 O O . ASP A 1 194 ? 9.309 6.961 -26.421 1.00 87.25 194 ASP A O 1
ATOM 1585 N N . THR A 1 195 ? 9.665 5.947 -24.457 1.00 85.94 195 THR A N 1
ATOM 1586 C CA . THR A 1 195 ? 8.262 5.579 -24.221 1.00 85.94 195 THR A CA 1
ATOM 1587 C C . THR A 1 195 ? 7.609 6.496 -23.192 1.00 85.94 195 THR A C 1
ATOM 1589 O O . THR A 1 195 ? 6.478 6.940 -23.378 1.00 85.94 195 THR A O 1
ATOM 1592 N N . ILE A 1 196 ? 8.295 6.774 -22.077 1.00 88.44 196 ILE A N 1
ATOM 1593 C CA . ILE A 1 196 ? 7.702 7.388 -20.885 1.00 88.44 196 ILE A CA 1
ATOM 1594 C C . ILE A 1 196 ? 8.696 8.362 -20.243 1.00 88.44 196 ILE A C 1
ATOM 1596 O O . ILE A 1 196 ? 9.870 8.052 -20.055 1.00 88.44 196 ILE A O 1
ATOM 1600 N N . ASN A 1 197 ? 8.201 9.511 -19.770 1.00 88.19 197 ASN A N 1
ATOM 1601 C CA . ASN A 1 197 ? 8.945 10.346 -18.821 1.00 88.19 197 ASN A CA 1
ATOM 1602 C C . ASN A 1 197 ? 8.973 9.676 -17.432 1.00 88.19 197 ASN A C 1
ATOM 1604 O O . ASN A 1 197 ? 8.176 10.000 -16.547 1.00 88.19 197 ASN A O 1
ATOM 1608 N N . PHE A 1 198 ? 9.861 8.695 -17.267 1.00 90.38 198 PHE A N 1
ATOM 1609 C CA . PHE A 1 198 ? 9.904 7.820 -16.095 1.00 90.38 198 PHE A CA 1
ATOM 1610 C C . PHE A 1 198 ? 10.098 8.583 -14.771 1.00 90.38 198 PHE A C 1
ATOM 1612 O O . PHE A 1 198 ? 9.463 8.254 -13.769 1.00 90.38 198 PHE A O 1
ATOM 1619 N N . GLU A 1 199 ? 10.887 9.660 -14.778 1.00 88.12 199 GLU A N 1
ATOM 1620 C CA . GLU A 1 199 ? 11.148 10.531 -13.619 1.00 88.12 199 GLU A CA 1
ATOM 1621 C C . GLU A 1 199 ? 9.873 11.099 -12.988 1.00 88.12 199 GLU A C 1
ATOM 1623 O O . GLU A 1 199 ? 9.745 11.180 -11.762 1.00 88.12 199 GLU A O 1
ATOM 1628 N N . LYS A 1 200 ? 8.891 11.466 -13.817 1.00 89.31 200 LYS A N 1
ATOM 1629 C CA . LYS A 1 200 ? 7.594 11.943 -13.329 1.00 89.31 200 LYS A CA 1
ATOM 1630 C C . LYS A 1 200 ? 6.816 10.815 -12.645 1.00 89.31 200 LYS A C 1
ATOM 1632 O O . LYS A 1 200 ? 6.227 11.019 -11.581 1.00 89.31 200 LYS A O 1
ATOM 1637 N N . PHE A 1 201 ? 6.810 9.631 -13.250 1.00 91.56 201 PHE A N 1
ATOM 1638 C CA . PHE A 1 201 ? 5.950 8.519 -12.849 1.00 91.56 201 PHE A CA 1
ATOM 1639 C C . PHE A 1 201 ? 6.480 7.722 -11.661 1.00 91.56 201 PHE A C 1
ATOM 1641 O O . PHE A 1 201 ? 5.685 7.300 -10.821 1.00 91.56 201 PHE A O 1
ATOM 1648 N N . ILE A 1 202 ? 7.800 7.598 -11.504 1.00 93.62 202 ILE A N 1
ATOM 1649 C CA . ILE A 1 202 ? 8.387 6.898 -10.355 1.00 93.62 202 ILE A CA 1
ATOM 1650 C C . ILE A 1 202 ? 7.932 7.515 -9.026 1.00 93.62 202 ILE A C 1
ATOM 1652 O O . ILE A 1 202 ? 7.572 6.800 -8.094 1.00 93.62 202 ILE A O 1
ATOM 1656 N N . SER A 1 203 ? 7.869 8.847 -8.940 1.00 91.38 203 SER A N 1
ATOM 1657 C CA . SER A 1 203 ? 7.417 9.543 -7.731 1.00 91.38 203 SER A CA 1
ATOM 1658 C C . SER A 1 203 ? 5.943 9.259 -7.429 1.00 91.38 203 SER A C 1
ATOM 1660 O O . SER A 1 203 ? 5.578 9.049 -6.270 1.00 91.38 203 SER A O 1
ATOM 1662 N N . ILE A 1 204 ? 5.106 9.214 -8.470 1.00 92.06 204 ILE A N 1
ATOM 1663 C CA . ILE A 1 204 ? 3.669 8.941 -8.363 1.00 92.06 204 ILE A CA 1
ATOM 1664 C C . ILE A 1 204 ? 3.447 7.502 -7.890 1.00 92.06 204 ILE A C 1
ATOM 1666 O O . ILE A 1 204 ? 2.802 7.289 -6.863 1.00 92.06 204 ILE A O 1
ATOM 1670 N N . PHE A 1 205 ? 4.021 6.515 -8.578 1.00 94.81 205 PHE A N 1
ATOM 1671 C CA . PHE A 1 205 ? 3.788 5.104 -8.266 1.00 94.81 205 PHE A CA 1
ATOM 1672 C C . PHE A 1 205 ? 4.477 4.644 -6.984 1.00 94.81 205 PHE A C 1
ATOM 1674 O O . PHE A 1 205 ? 3.937 3.785 -6.288 1.00 94.81 205 PHE A O 1
ATOM 1681 N N . ARG A 1 206 ? 5.585 5.284 -6.588 1.00 93.44 206 ARG A N 1
ATOM 1682 C CA . ARG A 1 206 ? 6.155 5.110 -5.247 1.00 93.44 206 ARG A CA 1
ATOM 1683 C C . ARG A 1 206 ? 5.200 5.596 -4.160 1.00 93.44 206 ARG A C 1
ATOM 1685 O O . ARG A 1 206 ? 4.987 4.898 -3.176 1.00 93.44 206 ARG A O 1
ATOM 1692 N N . LYS A 1 207 ? 4.596 6.781 -4.326 1.00 90.56 207 LYS A N 1
ATOM 1693 C CA . LYS A 1 207 ? 3.623 7.319 -3.354 1.00 90.56 207 LYS A CA 1
ATOM 1694 C C . LYS A 1 207 ? 2.372 6.450 -3.249 1.00 90.56 207 LYS A C 1
ATOM 1696 O O . LYS A 1 207 ? 1.892 6.236 -2.143 1.00 90.56 207 LYS A O 1
ATOM 1701 N N . LYS A 1 208 ? 1.889 5.934 -4.383 1.00 91.94 208 LYS A N 1
ATOM 1702 C CA . LYS A 1 208 ? 0.752 5.005 -4.438 1.00 91.94 208 LYS A CA 1
ATOM 1703 C C . LYS A 1 208 ? 1.086 3.592 -3.943 1.00 91.94 208 LYS A C 1
ATOM 1705 O O . LYS A 1 208 ? 0.173 2.792 -3.786 1.00 91.94 208 LYS A O 1
ATOM 1710 N N . GLY A 1 209 ? 2.364 3.284 -3.702 1.00 93.50 209 GLY A N 1
ATOM 1711 C CA . GLY A 1 209 ? 2.807 2.009 -3.141 1.00 93.50 209 GLY A CA 1
ATOM 1712 C C . GLY A 1 209 ? 3.036 0.880 -4.139 1.00 93.50 209 GLY A C 1
ATOM 1713 O O . GLY A 1 209 ? 3.279 -0.241 -3.707 1.00 93.50 209 GLY A O 1
ATOM 1714 N N . TYR A 1 210 ? 2.972 1.143 -5.445 1.00 96.31 210 TYR A N 1
ATOM 1715 C CA . TYR A 1 210 ? 3.245 0.132 -6.473 1.00 96.31 210 TYR A CA 1
ATOM 1716 C C . TYR A 1 210 ? 4.735 -0.118 -6.685 1.00 96.31 210 TYR A C 1
ATOM 1718 O O . TYR A 1 210 ? 5.110 -1.212 -7.090 1.00 96.31 210 TYR A O 1
ATOM 1726 N N . LEU A 1 211 ? 5.574 0.884 -6.409 1.00 96.69 211 LEU A N 1
ATOM 1727 C CA . LEU A 1 211 ? 7.026 0.785 -6.535 1.00 96.69 211 LEU A CA 1
ATOM 1728 C C . LEU A 1 211 ? 7.694 1.020 -5.186 1.00 96.69 211 LEU A C 1
ATOM 1730 O O . LEU A 1 211 ? 7.384 1.987 -4.483 1.00 96.69 211 LEU A O 1
ATOM 1734 N N . LYS A 1 212 ? 8.670 0.180 -4.871 1.00 95.69 212 LYS A N 1
ATOM 1735 C CA . LYS A 1 212 ? 9.632 0.389 -3.795 1.00 95.69 212 LYS A CA 1
ATOM 1736 C C . LYS A 1 212 ? 10.924 0.904 -4.415 1.00 95.69 212 LYS A C 1
ATOM 1738 O O . LYS A 1 212 ? 11.406 0.359 -5.399 1.00 95.69 212 LYS A O 1
ATOM 1743 N N . VAL A 1 213 ? 11.469 1.982 -3.855 1.00 95.38 213 VAL A N 1
ATOM 1744 C CA . VAL A 1 213 ? 12.712 2.603 -4.334 1.00 95.38 213 VAL A CA 1
ATOM 1745 C C . VAL A 1 213 ? 13.655 2.744 -3.154 1.00 95.38 213 VAL A C 1
ATOM 1747 O O . VAL A 1 213 ? 13.304 3.395 -2.168 1.00 95.38 213 VAL A O 1
ATOM 1750 N N . TYR A 1 214 ? 14.836 2.147 -3.247 1.00 95.25 214 TYR A N 1
ATOM 1751 C CA . TYR A 1 214 ? 15.821 2.109 -2.168 1.00 95.25 214 TYR A CA 1
ATOM 1752 C C . TYR A 1 214 ? 17.241 2.192 -2.733 1.00 95.25 214 TYR A C 1
ATOM 1754 O O . TYR A 1 214 ? 17.433 2.214 -3.947 1.00 95.25 214 TYR A O 1
ATOM 1762 N N . LYS A 1 215 ? 18.234 2.323 -1.852 1.00 96.31 215 LYS A N 1
ATOM 1763 C CA . LYS A 1 215 ? 19.647 2.366 -2.233 1.00 96.31 215 LYS A CA 1
ATOM 1764 C C . LYS A 1 215 ? 20.323 1.065 -1.812 1.00 96.31 215 LYS A C 1
ATOM 1766 O O . LYS A 1 215 ? 20.201 0.686 -0.650 1.00 96.31 215 LYS A O 1
ATOM 1771 N N . GLU A 1 216 ? 21.040 0.435 -2.730 1.00 94.88 216 GLU A N 1
ATOM 1772 C CA . GLU A 1 216 ? 21.785 -0.813 -2.537 1.00 94.88 216 GLU A CA 1
ATOM 1773 C C . GLU A 1 216 ? 23.136 -0.665 -3.239 1.00 94.88 216 GLU A C 1
ATOM 1775 O O . GLU A 1 216 ? 23.187 -0.191 -4.369 1.00 94.88 216 GLU A O 1
ATOM 1780 N N . ASP A 1 217 ? 24.237 -0.936 -2.534 1.00 94.06 217 ASP A N 1
ATOM 1781 C CA . ASP A 1 217 ? 25.609 -0.856 -3.067 1.00 94.06 217 ASP A CA 1
ATOM 1782 C C . ASP A 1 217 ? 25.967 0.443 -3.815 1.00 94.06 217 ASP A C 1
ATOM 1784 O O . ASP A 1 217 ? 26.770 0.475 -4.742 1.00 94.06 217 ASP A O 1
ATOM 1788 N N . GLY A 1 218 ? 25.386 1.568 -3.387 1.00 94.12 218 GLY A N 1
ATOM 1789 C CA . GLY A 1 218 ? 25.621 2.869 -4.019 1.00 94.12 218 GLY A CA 1
ATOM 1790 C C . GLY A 1 218 ? 24.653 3.204 -5.155 1.00 94.12 218 GLY A C 1
ATOM 1791 O O . GLY A 1 218 ? 24.549 4.381 -5.508 1.00 94.12 218 GLY A O 1
ATOM 1792 N N . GLU A 1 219 ? 23.887 2.233 -5.646 1.00 95.06 219 GLU A N 1
ATOM 1793 C CA . GLU A 1 219 ? 22.920 2.381 -6.728 1.00 95.06 219 GLU A CA 1
ATOM 1794 C C . GLU A 1 219 ? 21.486 2.525 -6.210 1.00 95.06 219 GLU A C 1
ATOM 1796 O O . GLU A 1 219 ? 21.138 2.080 -5.117 1.00 95.06 219 GLU A O 1
ATOM 1801 N N . VAL A 1 220 ? 20.638 3.202 -6.987 1.00 96.62 220 VAL A N 1
ATOM 1802 C CA . VAL A 1 220 ? 19.203 3.295 -6.694 1.00 96.62 220 VAL A CA 1
ATOM 1803 C C . VAL A 1 220 ? 18.507 2.127 -7.374 1.00 96.62 220 VAL A C 1
ATOM 1805 O O . VAL A 1 220 ? 18.547 2.024 -8.600 1.00 96.62 220 VAL A O 1
ATOM 1808 N N . MET A 1 221 ? 17.845 1.297 -6.581 1.00 97.44 221 MET A N 1
ATOM 1809 C CA . MET A 1 221 ? 17.116 0.113 -7.018 1.00 97.44 221 MET A CA 1
ATOM 1810 C C . MET A 1 221 ? 15.611 0.347 -6.954 1.00 97.44 221 MET A C 1
ATOM 1812 O O . MET A 1 221 ? 15.117 1.125 -6.129 1.00 97.44 221 MET A O 1
ATOM 1816 N N . ILE A 1 222 ? 14.894 -0.317 -7.854 1.00 97.38 222 ILE A N 1
ATOM 1817 C CA . ILE A 1 222 ? 13.440 -0.299 -7.962 1.00 97.38 222 ILE A CA 1
ATOM 1818 C C . ILE A 1 222 ? 12.944 -1.743 -7.916 1.00 97.38 222 ILE A C 1
ATOM 1820 O O . ILE A 1 222 ? 13.446 -2.595 -8.643 1.00 97.38 222 ILE A O 1
ATOM 1824 N N . GLU A 1 223 ? 11.934 -1.984 -7.091 1.00 96.50 223 GLU A N 1
ATOM 1825 C CA 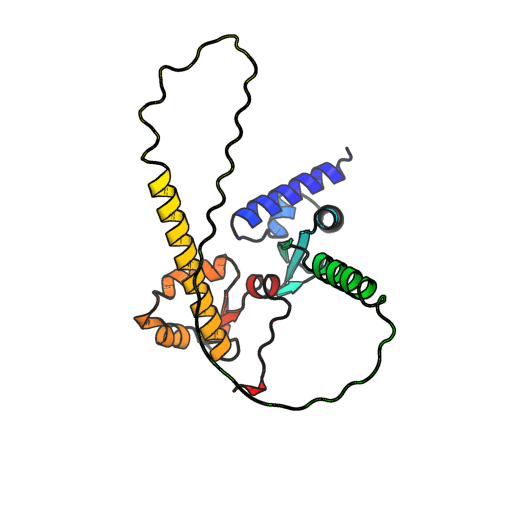. GLU A 1 223 ? 11.242 -3.264 -6.920 1.00 96.50 223 GLU A CA 1
ATOM 1826 C C . GLU A 1 223 ? 9.726 -3.034 -6.872 1.00 96.50 223 GLU A C 1
ATOM 1828 O O . GLU A 1 223 ? 9.251 -1.894 -6.754 1.00 96.50 223 GLU A O 1
ATOM 1833 N N . TYR A 1 224 ? 8.959 -4.122 -6.896 1.00 96.56 224 TYR A N 1
ATOM 1834 C CA . TYR A 1 224 ? 7.541 -4.090 -6.555 1.00 96.56 224 TYR A CA 1
ATOM 1835 C C . TYR A 1 224 ? 7.317 -3.542 -5.137 1.00 96.56 224 TYR A C 1
ATOM 1837 O O . TYR A 1 224 ? 8.041 -3.851 -4.192 1.00 96.56 224 TYR A O 1
ATOM 1845 N N . GLY A 1 225 ? 6.321 -2.671 -4.994 1.00 95.75 225 GLY A N 1
ATOM 1846 C CA . GLY A 1 225 ? 5.919 -2.105 -3.709 1.00 95.75 225 GLY A CA 1
ATOM 1847 C C . GLY A 1 225 ? 4.796 -2.892 -3.033 1.00 95.75 225 GLY A C 1
ATOM 1848 O O . GLY A 1 225 ? 4.151 -3.749 -3.637 1.00 95.75 225 GLY A O 1
ATOM 1849 N N . TRP A 1 226 ? 4.506 -2.551 -1.773 1.00 94.19 226 TRP A N 1
ATOM 1850 C CA . TRP A 1 226 ? 3.479 -3.220 -0.963 1.00 94.19 226 TRP A CA 1
ATOM 1851 C C . TRP A 1 226 ? 2.116 -3.326 -1.658 1.00 94.19 226 TRP A C 1
ATOM 1853 O O . TRP A 1 226 ? 1.442 -4.340 -1.509 1.00 94.19 226 TRP A O 1
ATOM 1863 N N . ARG A 1 227 ? 1.697 -2.306 -2.422 1.00 94.69 227 ARG A N 1
ATOM 1864 C CA . ARG A 1 227 ? 0.375 -2.293 -3.063 1.00 94.69 227 ARG A CA 1
ATOM 1865 C C . ARG A 1 227 ? 0.286 -3.310 -4.185 1.00 94.69 227 ARG A C 1
ATOM 1867 O O . ARG A 1 227 ? -0.743 -3.959 -4.324 1.00 94.69 227 ARG A O 1
ATOM 1874 N N . PHE A 1 228 ? 1.370 -3.479 -4.938 1.00 94.94 228 PHE A N 1
ATOM 1875 C CA . PHE A 1 228 ? 1.440 -4.502 -5.972 1.00 94.94 228 PHE A CA 1
ATOM 1876 C C . PHE A 1 228 ? 1.189 -5.892 -5.368 1.00 94.94 228 PHE A C 1
ATOM 1878 O O . PHE A 1 228 ? 0.321 -6.618 -5.837 1.00 94.94 228 PHE A O 1
ATOM 1885 N N . HIS A 1 229 ? 1.846 -6.219 -4.253 1.00 92.62 229 HIS A N 1
ATOM 1886 C CA . HIS A 1 229 ? 1.648 -7.503 -3.572 1.00 92.62 229 HIS A CA 1
ATOM 1887 C C . HIS A 1 229 ? 0.243 -7.686 -2.974 1.00 92.62 229 HIS A C 1
ATOM 1889 O O . HIS A 1 229 ? -0.212 -8.816 -2.823 1.00 92.62 229 HIS A O 1
ATOM 1895 N N . LEU A 1 230 ? -0.459 -6.599 -2.638 1.00 91.31 230 LEU A N 1
ATOM 1896 C CA . LEU A 1 230 ? -1.856 -6.668 -2.197 1.00 91.31 230 LEU A CA 1
ATOM 1897 C C . LEU A 1 230 ? -2.824 -6.963 -3.343 1.00 91.31 230 LEU A C 1
ATOM 1899 O O . LEU A 1 230 ? -3.794 -7.692 -3.152 1.00 91.31 230 LEU A O 1
ATOM 1903 N N . GLU A 1 231 ? -2.595 -6.361 -4.509 1.00 90.50 231 GLU A N 1
ATOM 1904 C CA . GLU A 1 231 ? -3.464 -6.525 -5.677 1.00 90.50 231 GLU A CA 1
ATOM 1905 C C . GLU A 1 231 ? -3.185 -7.839 -6.421 1.00 90.50 231 GLU A C 1
ATOM 1907 O O . GLU A 1 231 ? -4.102 -8.424 -6.998 1.00 90.50 231 GLU A O 1
ATOM 1912 N N . PHE A 1 232 ? -1.952 -8.347 -6.334 1.00 90.25 232 PHE A N 1
ATOM 1913 C CA . PHE A 1 232 ? -1.504 -9.579 -6.983 1.00 90.25 232 PHE A CA 1
ATOM 1914 C C . PHE A 1 232 ? -0.850 -10.547 -5.975 1.00 90.25 232 PHE A C 1
ATOM 1916 O O . PHE A 1 232 ? 0.340 -10.842 -6.081 1.00 90.25 232 PHE A O 1
ATOM 1923 N N . PRO A 1 233 ? -1.599 -11.079 -4.989 1.00 85.62 233 PRO A N 1
ATOM 1924 C CA . PRO A 1 233 ? -1.033 -11.902 -3.912 1.00 85.62 233 PRO A CA 1
ATOM 1925 C C . PRO A 1 233 ? -0.477 -13.252 -4.386 1.00 85.62 233 PRO A C 1
ATOM 1927 O O . PRO A 1 233 ? 0.361 -13.842 -3.714 1.00 85.62 233 PRO A O 1
ATOM 1930 N N . SER A 1 234 ? -0.940 -13.746 -5.537 1.00 86.12 234 SER A N 1
ATOM 1931 C CA . SER A 1 234 ? -0.468 -14.994 -6.153 1.00 86.12 234 SER A CA 1
ATOM 1932 C C . SER A 1 234 ? 0.677 -14.783 -7.146 1.00 86.12 234 SER A C 1
ATOM 1934 O O . SER A 1 234 ? 1.065 -15.727 -7.824 1.00 86.12 234 SER A O 1
ATOM 1936 N N . PHE A 1 235 ? 1.178 -13.554 -7.288 1.00 88.31 235 PHE A N 1
ATOM 1937 C CA . PHE A 1 235 ? 2.264 -13.263 -8.211 1.00 88.31 235 PHE A CA 1
ATOM 1938 C C . PHE A 1 235 ? 3.595 -13.787 -7.665 1.00 88.31 235 PHE A C 1
ATOM 1940 O O . PHE A 1 235 ? 4.022 -13.409 -6.574 1.00 88.31 235 PHE A O 1
ATOM 1947 N N . SER A 1 236 ? 4.265 -14.607 -8.467 1.00 85.75 236 SER A N 1
ATOM 1948 C CA . SER A 1 236 ? 5.636 -15.064 -8.264 1.00 85.75 236 SER A CA 1
ATOM 1949 C C . SER A 1 236 ? 6.465 -14.755 -9.507 1.00 85.75 236 SER A C 1
ATOM 1951 O O . SER A 1 236 ? 5.942 -14.697 -10.620 1.00 85.75 236 SER A O 1
ATOM 1953 N N . ILE A 1 237 ? 7.761 -14.535 -9.311 1.00 85.25 237 ILE A N 1
ATOM 1954 C CA . ILE A 1 237 ? 8.727 -14.451 -10.406 1.00 85.25 237 ILE A CA 1
ATOM 1955 C C . ILE A 1 237 ? 9.312 -15.851 -10.543 1.00 85.25 237 ILE A C 1
ATOM 1957 O O . ILE A 1 237 ? 9.866 -16.364 -9.572 1.00 85.25 237 ILE A O 1
ATOM 1961 N N . ASP A 1 238 ? 9.161 -16.473 -11.709 1.00 78.25 238 ASP A N 1
ATOM 1962 C CA . ASP A 1 238 ? 9.790 -17.765 -11.966 1.00 78.25 238 ASP A CA 1
ATOM 1963 C C . ASP A 1 238 ? 11.297 -17.539 -12.139 1.00 78.25 238 ASP A C 1
ATOM 1965 O O . ASP A 1 238 ? 11.729 -16.846 -13.063 1.00 78.25 238 ASP A O 1
ATOM 1969 N N . GLU A 1 239 ? 12.099 -18.092 -11.226 1.00 63.97 239 GLU A N 1
ATOM 1970 C CA . GLU A 1 239 ? 13.562 -17.939 -11.233 1.00 63.97 239 GLU A CA 1
ATOM 1971 C C . GLU A 1 239 ? 14.215 -18.612 -12.456 1.00 63.97 239 GLU A C 1
ATOM 1973 O O . GLU A 1 239 ? 15.317 -18.238 -12.843 1.00 63.97 239 GLU A O 1
ATOM 1978 N N . ASP A 1 240 ? 13.507 -19.532 -13.119 1.00 60.84 240 ASP A N 1
ATOM 1979 C CA . ASP A 1 240 ? 13.995 -20.294 -14.276 1.00 60.84 240 ASP A CA 1
ATOM 1980 C C . ASP A 1 240 ? 13.999 -19.503 -15.604 1.00 60.84 240 ASP A C 1
ATOM 1982 O O . ASP A 1 240 ? 14.371 -20.046 -16.646 1.00 60.84 240 ASP A O 1
ATOM 1986 N N . MET A 1 241 ? 13.566 -18.235 -15.612 1.00 56.16 241 MET A N 1
ATOM 1987 C CA . MET A 1 241 ? 13.508 -17.410 -16.831 1.00 56.16 241 MET A CA 1
ATOM 1988 C C . MET A 1 241 ? 14.768 -16.573 -17.118 1.00 56.16 241 MET A C 1
ATOM 1990 O O . MET A 1 241 ? 14.792 -15.894 -18.150 1.00 56.16 241 MET A O 1
ATOM 1994 N N . PHE A 1 242 ? 15.802 -16.622 -16.268 1.00 52.00 242 PHE A N 1
ATOM 1995 C CA . PHE A 1 242 ? 16.996 -15.768 -16.382 1.00 52.00 242 PHE A CA 1
ATOM 1996 C C . PHE A 1 242 ? 18.322 -16.531 -16.344 1.00 52.00 242 PHE A C 1
ATOM 1998 O O . PHE A 1 242 ? 18.512 -17.371 -15.439 1.00 52.00 242 PHE A O 1
#

pLDDT: mean 75.77, std 26.26, range [27.19, 98.5]

Solvent-accessible surface area (backbone atoms only — not comparable to full-atom values): 14962 Å² total; per-residue (Å²): 132,58,71,67,58,53,51,26,52,53,54,49,49,52,39,49,64,27,43,79,67,49,34,64,32,43,50,66,54,53,32,65,76,69,70,48,55,75,69,59,45,52,58,34,49,54,55,42,33,60,59,31,49,78,70,48,24,36,65,37,15,29,40,97,67,34,73,35,85,54,63,84,71,28,49,27,37,42,76,46,73,45,63,72,62,64,57,52,55,54,53,53,60,57,62,64,67,69,76,76,82,80,88,87,79,91,80,93,78,90,82,84,89,80,92,80,83,87,83,89,80,90,80,88,82,86,85,88,82,89,83,88,83,84,89,86,90,81,90,87,84,89,85,86,88,84,74,86,74,68,61,57,64,53,52,53,53,51,53,54,50,54,52,50,55,49,53,51,48,51,52,55,52,49,53,26,55,79,50,75,45,42,40,44,50,69,57,53,48,64,77,32,57,91,80,43,74,51,80,66,48,53,61,52,38,36,63,50,24,43,32,35,78,51,77,54,100,91,41,50,37,37,32,72,10,34,45,43,50,68,79,40,72,86,70,77,82,72,76,88,80,116

Nearest PDB structures (foldseek):
  6cdb-assembly1_A  TM=6.208E-01  e=1.651E-01  Staphylococcus aureus
  8qkf-assembly1_A  TM=5.915E-01  e=9.305E-02  Mycolicibacterium smegmatis
  2zkz-assembly2_C  TM=6.190E-01  e=2.130E-01  Bacillus anthracis
  2kko-assembly1_A  TM=5.893E-01  e=2.748E-01  Mycobacterium tuberculosis variant bovis
  6uvu-assembly1_A  TM=4.419E-01  e=4.574E-01  Comamonas testosteroni

Mean predicted aligned error: 14.79 Å

Radius of gyration: 27.22 Å; Cα contacts (8 Å, |Δi|>4): 205; chains: 1; bounding box: 78×74×67 Å

Secondary structure (DSSP, 8-state):
--HHHHHHHHHHHHHHHHHTTT-PEEHHHHHHHHT--HHHHHHHHHHHHHHHHTTTEEEEEEETTEEES-TTT-SEEEEEE--HHHHHHHHHHHHHTTS------------------------------------------SS-SS-SSHHHHHHHHHHHHHHHHHHHHHHHHHHHHHTTTEEEHHHHHHHHTTT--HHHHHHHHHHTTSEEEEEETTEEEEEE-HHHHHH-TT----GGG-